Protein AF-A0A915AEI3-F1 (afdb_monomer_lite)

Sequence (214 aa):
MSPSRVSCGSHKSALSDDFSVLTPACDFIVEHLFAQSYAIIFTIYSVSCAEADKRYWDRVVFLNAHTDVKLLTHLEVNRDLWPIDVENADDLDMPMIRATARKKFYKSAIHTLQRLSCEFNPSAKLAILAETFSEISACVTRFAEAGEKHVWTTDDLLPAFMYVTVRAQLQHLGAEIRLIGDFAPQLRGGGQIELMFTTLKASYMQICKEKSLP

Organism: Parascaris univalens (NCBI:txid6257)

Radius of gyration: 23.46 Å; chains: 1; bounding box: 45×93×46 Å

InterPro domains:
  IPR003123 VPS9 domain [PF02204] (106-209)
  IPR003123 VPS9 domain [PS51205] (65-214)
  IPR037191 VPS9 domain superfamily [G3DSA:1.20.1050.80] (69-213)
  IPR037191 VPS9 domain superfamily [SSF109993] (29-209)
  IPR051984 Alsin [PTHR46089] (36-211)

Secondary structure (DSSP, 8-state):
-----------------------TTSHHHHHHHHHHHHHHHHHHHHHHHHHHHHHHHHHHHHHHTS-HHHHHHHTT--GGGS---GGGTT-TTHHHHHHH--S-TTHHHHHHHHGGGG---HHHHHHHHHHHHHHHHHHHHHHSTT-PPP---HHHHHHHHHHHHHHHT-TTHHHHHHHHHHH-GGGGS-SHHHHHHHHHHHHHHHHHHS----

pLDDT: mean 80.33, std 20.87, range [27.75, 98.12]

Foldseek 3Di:
DDDDDDDDDDDDDPDDPPPPPDDPPCPVVLVVCLVVCLVVLLVVLCVVCVVLLVLLLVLLVVLQVAALVRSLVVLVADPLLWLDPPPPPPDPCVVVCNRRHHCPALVVLLVLLLCLVVDRRLQVSLVSLVVSLVSSQVSSLVRRPPSDRDDDDPSNRLSSVLSSVSSSSPSRLSSSLVVSVVHPCVCVPDDDSVVSSVSSVVSSVVSSPDDPPD

Structure (mmCIF, N/CA/C/O backbone):
data_AF-A0A915AEI3-F1
#
_entry.id   AF-A0A915AEI3-F1
#
loop_
_atom_site.group_PDB
_atom_site.id
_atom_site.type_symbol
_atom_site.label_atom_id
_atom_site.label_alt_id
_atom_site.label_comp_id
_atom_site.label_asym_id
_atom_site.label_entity_id
_atom_site.label_seq_id
_atom_site.pdbx_PDB_ins_code
_atom_site.Cartn_x
_atom_site.Cartn_y
_atom_site.Cartn_z
_atom_site.occupancy
_atom_site.B_iso_or_equiv
_atom_site.auth_seq_id
_atom_site.auth_comp_id
_atom_site.auth_asym_id
_atom_site.auth_atom_id
_atom_site.pdbx_PDB_model_num
ATOM 1 N N . MET A 1 1 ? 10.112 74.968 20.755 1.00 40.16 1 MET A N 1
ATOM 2 C CA . MET A 1 1 ? 10.474 73.890 19.808 1.00 40.16 1 MET A CA 1
ATOM 3 C C . MET A 1 1 ? 10.509 72.580 20.575 1.00 40.16 1 MET A C 1
ATOM 5 O O . MET A 1 1 ? 11.302 72.458 21.498 1.00 40.16 1 MET A O 1
ATOM 9 N N . SER A 1 2 ? 9.555 71.710 20.224 1.00 37.16 2 SER A N 1
ATOM 10 C CA . SER A 1 2 ? 9.128 70.386 20.745 1.00 37.16 2 SER A CA 1
ATOM 11 C C . SER A 1 2 ? 7.599 70.445 20.924 1.00 37.16 2 SER A C 1
ATOM 13 O O . SER A 1 2 ? 7.132 71.509 21.336 1.00 37.16 2 SER A O 1
ATOM 15 N N . PRO A 1 3 ? 6.806 69.368 20.753 1.00 41.78 3 PRO A N 1
ATOM 16 C CA . PRO A 1 3 ? 6.938 68.162 19.923 1.00 41.78 3 PRO A CA 1
ATOM 17 C C . PRO A 1 3 ? 5.672 67.930 19.037 1.00 41.78 3 PRO A C 1
ATOM 19 O O . PRO A 1 3 ? 4.744 68.734 19.037 1.00 41.78 3 PRO A O 1
ATOM 22 N N . SER A 1 4 ? 5.599 66.768 18.371 1.00 30.55 4 SER A N 1
ATOM 23 C CA . SER A 1 4 ? 4.378 66.095 17.857 1.00 30.55 4 SER A CA 1
ATOM 24 C C . SER A 1 4 ? 3.852 66.470 16.457 1.00 30.55 4 SER A C 1
ATOM 26 O O . SER A 1 4 ? 3.223 67.507 16.260 1.00 30.55 4 SER A O 1
ATOM 28 N N . ARG A 1 5 ? 3.941 65.518 15.514 1.00 35.59 5 ARG A N 1
ATOM 29 C CA . ARG A 1 5 ? 2.863 65.267 14.543 1.00 35.59 5 ARG A CA 1
ATOM 30 C C . ARG A 1 5 ? 2.568 63.776 14.430 1.00 35.59 5 ARG A C 1
ATOM 32 O O . ARG A 1 5 ? 3.456 62.950 14.264 1.00 35.59 5 ARG A O 1
ATOM 39 N N . VAL A 1 6 ? 1.277 63.520 14.565 1.00 36.28 6 VAL A N 1
ATOM 40 C CA . VAL A 1 6 ? 0.524 62.275 14.450 1.00 36.28 6 VAL A CA 1
ATOM 41 C C . VAL A 1 6 ? 0.134 62.042 12.983 1.00 36.28 6 VAL A C 1
ATOM 43 O O . VAL A 1 6 ? 0.071 62.999 12.208 1.00 36.28 6 VAL A O 1
ATOM 46 N N . SER A 1 7 ? -0.270 60.797 12.698 1.00 33.62 7 SER A N 1
ATOM 47 C CA . SER A 1 7 ? -1.214 60.345 11.653 1.00 33.62 7 SER A CA 1
ATOM 48 C C . SER A 1 7 ? -0.542 59.650 10.461 1.00 33.62 7 SER A C 1
ATOM 50 O O . SER A 1 7 ? 0.485 60.108 9.987 1.00 33.62 7 SER A O 1
ATOM 52 N N . CYS A 1 8 ? -1.038 58.545 9.905 1.00 28.02 8 CYS A N 1
ATOM 53 C CA . CYS A 1 8 ? -2.305 57.831 10.062 1.00 28.02 8 CYS A CA 1
ATOM 54 C C . CYS A 1 8 ? -2.078 56.369 9.648 1.00 28.02 8 CYS A C 1
ATOM 56 O O . CYS A 1 8 ? -1.195 56.087 8.837 1.00 28.02 8 CYS A O 1
ATOM 58 N N . GLY A 1 9 ? -2.876 55.452 10.188 1.00 27.75 9 GLY A N 1
ATOM 59 C CA . GLY A 1 9 ? -2.793 54.033 9.875 1.00 27.75 9 GLY A CA 1
ATOM 60 C C . GLY A 1 9 ? -3.270 53.674 8.468 1.00 27.75 9 GLY A C 1
ATOM 61 O O . GLY A 1 9 ? -4.013 54.400 7.810 1.00 27.75 9 GLY A O 1
ATOM 62 N N . SER A 1 10 ? -2.898 52.473 8.044 1.00 32.12 10 SER A N 1
ATOM 63 C CA . SER A 1 10 ? -3.755 51.640 7.210 1.00 32.12 10 SER A CA 1
ATOM 64 C C . SER A 1 10 ? -3.516 50.184 7.573 1.00 32.12 10 SER A C 1
ATOM 66 O O . SER A 1 10 ? -2.397 49.677 7.554 1.00 32.12 10 SER A O 1
ATOM 68 N N . HIS A 1 11 ? -4.615 49.564 7.977 1.00 34.47 11 HIS A N 1
ATOM 69 C CA . HIS A 1 11 ? -4.763 48.179 8.366 1.00 34.47 11 HIS A CA 1
ATOM 70 C C . HIS A 1 11 ? -4.221 47.231 7.294 1.00 34.47 11 HIS A C 1
ATOM 72 O O . HIS A 1 11 ? -4.683 47.256 6.156 1.00 34.47 11 HIS A O 1
ATOM 78 N N . LYS A 1 12 ? -3.342 46.311 7.692 1.00 32.88 12 LYS A N 1
ATOM 79 C CA . LYS A 1 12 ? -3.362 44.949 7.160 1.00 32.88 12 LYS A CA 1
ATOM 80 C C . LYS A 1 12 ? -3.279 43.992 8.338 1.00 32.88 12 LYS A C 1
ATOM 82 O O . LYS A 1 12 ? -2.262 43.896 9.012 1.00 32.88 12 LYS A O 1
ATOM 87 N N . SER A 1 13 ? -4.417 43.367 8.610 1.00 31.41 13 SER A N 1
ATOM 88 C CA . SER A 1 13 ? -4.589 42.253 9.528 1.00 31.41 13 SER A CA 1
ATOM 89 C C . SER A 1 13 ? -3.659 41.112 9.120 1.00 31.41 13 SER A C 1
ATOM 91 O O . SER A 1 13 ? -3.955 40.373 8.185 1.00 31.41 13 SER A O 1
ATOM 93 N N . ALA A 1 14 ? -2.535 40.982 9.816 1.00 33.03 14 ALA A N 1
ATOM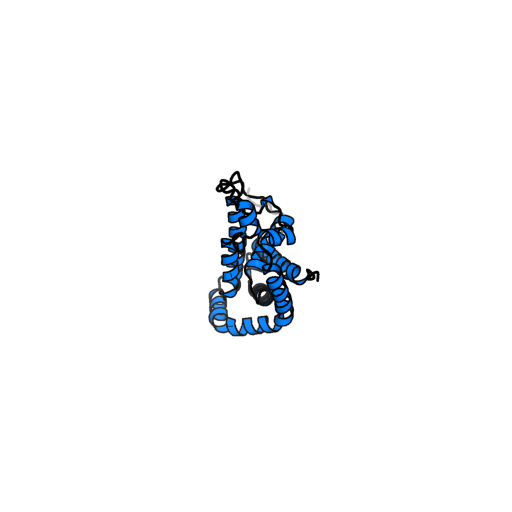 94 C CA . ALA A 1 14 ? -1.786 39.738 9.862 1.00 33.03 14 ALA A CA 1
ATOM 95 C C . ALA A 1 14 ? -2.472 38.852 10.907 1.00 33.03 14 ALA A C 1
ATOM 97 O O . ALA A 1 14 ? -2.176 38.920 12.096 1.00 33.03 14 ALA A O 1
ATOM 98 N N . LEU A 1 15 ? -3.477 38.107 10.461 1.00 36.72 15 LEU A N 1
ATOM 99 C CA . LEU A 1 15 ? -4.081 37.028 11.224 1.00 36.72 15 LEU A CA 1
ATOM 100 C C . LEU A 1 15 ? -4.101 35.795 10.330 1.00 36.72 15 LEU A C 1
ATOM 102 O O . LEU A 1 15 ? -4.457 35.890 9.159 1.00 36.72 15 LEU A O 1
ATOM 106 N N . SER A 1 16 ? -3.716 34.693 10.969 1.00 39.84 16 SER A N 1
ATOM 107 C CA . SER A 1 16 ? -3.713 33.296 10.538 1.00 39.84 16 SER A CA 1
ATOM 108 C C . SER A 1 16 ? -2.712 32.901 9.454 1.00 39.84 16 SER A C 1
ATOM 110 O O . SER A 1 16 ? -3.071 32.806 8.288 1.00 39.84 16 SER A O 1
ATOM 112 N N . ASP A 1 17 ? -1.501 32.561 9.897 1.00 36.09 17 ASP A N 1
ATOM 113 C CA . ASP A 1 17 ? -0.721 31.464 9.302 1.00 36.09 17 ASP A CA 1
ATOM 114 C C . ASP A 1 17 ? -0.005 30.631 10.389 1.00 36.09 17 ASP A C 1
ATOM 116 O O . ASP A 1 17 ? 1.102 30.137 10.220 1.00 36.09 17 ASP A O 1
ATOM 120 N N . ASP A 1 18 ? -0.676 30.462 11.534 1.00 38.38 18 ASP A N 1
ATOM 121 C CA . ASP A 1 18 ? -0.301 29.511 12.585 1.00 38.38 18 ASP A CA 1
ATOM 122 C C . ASP A 1 18 ? -1.406 28.458 12.700 1.00 38.38 18 ASP A C 1
ATOM 124 O O . ASP A 1 18 ? -2.276 28.505 13.568 1.00 38.38 18 ASP A O 1
ATOM 128 N N . PHE A 1 19 ? -1.396 27.501 11.777 1.00 42.25 19 PHE A N 1
ATOM 129 C CA . PHE A 1 19 ? -2.034 26.204 12.001 1.00 42.25 19 PHE A CA 1
ATOM 130 C C . PHE A 1 19 ? -1.052 25.084 11.660 1.00 42.25 19 PHE A C 1
ATOM 132 O O . PHE A 1 19 ? -1.365 24.117 10.970 1.00 42.25 19 PHE A O 1
ATOM 139 N N . SER A 1 20 ? 0.171 25.205 12.184 1.00 41.59 20 SER A N 1
ATOM 140 C CA . SER A 1 20 ? 0.920 24.004 12.529 1.00 41.59 20 SER A CA 1
ATOM 141 C C . SER A 1 20 ? 0.074 23.285 13.579 1.00 41.59 20 SER A C 1
ATOM 143 O O . SER A 1 20 ? -0.177 23.818 14.659 1.00 41.59 20 SER A O 1
ATOM 145 N N . VAL A 1 21 ? -0.479 22.123 13.229 1.00 49.69 21 VAL A N 1
ATOM 146 C CA . VAL A 1 21 ? -1.268 21.299 14.152 1.00 49.69 21 VAL A CA 1
ATOM 147 C C . VAL A 1 21 ? -0.320 20.784 15.236 1.00 49.69 21 VAL A C 1
ATOM 149 O O . VAL A 1 21 ? 0.162 19.657 15.202 1.00 49.69 21 VAL A O 1
ATOM 152 N N . LEU A 1 22 ? -0.024 21.640 16.212 1.00 47.22 22 LEU A N 1
ATOM 153 C CA . LEU A 1 22 ? 0.433 21.237 17.521 1.00 47.22 22 LEU A CA 1
ATOM 154 C C . LEU A 1 22 ? -0.753 20.549 18.192 1.00 47.22 22 LEU A C 1
ATOM 156 O O . LEU A 1 22 ? -1.654 21.205 18.704 1.00 47.22 22 LEU A O 1
ATOM 160 N N . THR A 1 23 ? -0.722 19.223 18.263 1.00 50.16 23 THR A N 1
ATOM 161 C CA . THR A 1 23 ? -1.217 18.555 19.474 1.00 50.16 23 THR A CA 1
ATOM 162 C C . THR A 1 23 ? -0.222 17.500 19.965 1.00 50.16 23 THR A C 1
ATOM 164 O O . THR A 1 23 ? -0.565 16.329 20.045 1.00 50.16 23 THR A O 1
ATOM 167 N N . PRO A 1 24 ? 0.992 17.896 20.405 1.00 56.28 24 PRO A N 1
ATOM 168 C CA . PRO A 1 24 ? 1.876 16.991 21.147 1.00 56.28 24 PRO A CA 1
ATOM 169 C C . PRO A 1 24 ? 1.335 16.649 22.551 1.00 56.28 24 PRO A C 1
ATOM 171 O O . PRO A 1 24 ? 1.951 15.890 23.289 1.00 56.28 24 PRO A O 1
ATOM 174 N N . ALA A 1 25 ? 0.189 17.205 22.960 1.00 53.81 25 ALA A N 1
ATOM 175 C CA . ALA A 1 25 ? -0.336 17.045 24.313 1.00 53.81 25 ALA A CA 1
ATOM 176 C C . ALA A 1 25 ? -0.964 15.664 24.590 1.00 53.81 25 ALA A C 1
ATOM 178 O O . ALA A 1 25 ? -1.142 15.321 25.757 1.00 53.81 25 ALA A O 1
ATOM 179 N N . CYS A 1 26 ? -1.291 14.871 23.559 1.00 63.31 26 CYS A N 1
ATOM 180 C CA . CYS A 1 26 ? -2.077 13.642 23.732 1.00 63.31 26 CYS A CA 1
ATOM 181 C C . CYS A 1 26 ? -1.582 12.426 22.929 1.00 63.31 26 CYS A C 1
ATOM 183 O O . CYS A 1 26 ? -2.288 11.418 22.916 1.00 63.31 26 CYS A O 1
ATOM 185 N N . ASP A 1 27 ? -0.403 12.463 22.297 1.00 71.31 27 ASP A N 1
ATOM 186 C CA . ASP A 1 27 ? 0.100 11.309 21.523 1.00 71.31 27 ASP A CA 1
ATOM 187 C C . ASP A 1 27 ? 0.192 10.045 22.388 1.00 71.31 27 ASP A C 1
ATOM 189 O O . ASP A 1 27 ? -0.250 8.976 21.972 1.00 71.31 27 ASP A O 1
ATOM 193 N N . PHE A 1 28 ? 0.611 10.187 23.651 1.00 79.44 28 PHE A N 1
ATOM 194 C CA . PHE A 1 28 ? 0.636 9.079 24.610 1.00 79.44 28 PHE A CA 1
ATOM 195 C C . PHE A 1 28 ? -0.762 8.494 24.894 1.00 79.44 28 PHE A C 1
ATOM 197 O O . PHE A 1 28 ? -0.888 7.300 25.161 1.00 79.44 28 PHE A O 1
ATOM 204 N N . ILE A 1 29 ? -1.824 9.313 24.852 1.00 82.88 29 ILE A N 1
ATOM 205 C CA . ILE A 1 29 ? -3.208 8.855 25.063 1.00 82.88 29 ILE A CA 1
ATOM 206 C C . ILE A 1 29 ? -3.644 8.024 23.866 1.00 82.88 29 ILE A C 1
ATOM 208 O O . ILE A 1 29 ? -4.253 6.973 24.043 1.00 82.88 29 ILE A O 1
ATOM 212 N N . VAL A 1 30 ? -3.324 8.481 22.655 1.00 82.62 30 VAL A N 1
ATOM 213 C CA . VAL A 1 30 ? -3.637 7.762 21.417 1.00 82.62 30 VAL A CA 1
ATOM 214 C C . VAL A 1 30 ? -2.865 6.444 21.364 1.00 82.62 30 VAL A C 1
ATOM 216 O O . VAL A 1 30 ? -3.463 5.400 21.113 1.00 82.62 30 VAL A O 1
ATOM 219 N N . GLU A 1 31 ? -1.572 6.464 21.686 1.00 85.94 31 GLU A N 1
ATOM 220 C CA . GLU A 1 31 ? -0.744 5.262 21.812 1.00 85.94 31 GLU A CA 1
ATOM 221 C C . GLU A 1 31 ? -1.328 4.274 22.820 1.00 85.94 31 GLU A C 1
ATOM 223 O O . GLU A 1 31 ? -1.505 3.099 22.500 1.00 85.94 31 GLU A O 1
ATOM 228 N N . HIS A 1 32 ? -1.687 4.746 24.017 1.00 88.88 32 HIS A N 1
ATOM 229 C CA . HIS A 1 32 ? -2.261 3.895 25.052 1.00 88.88 32 HIS A CA 1
ATOM 230 C C . HIS A 1 32 ? -3.642 3.350 24.659 1.00 88.88 32 HIS A C 1
ATOM 232 O O . HIS A 1 32 ? -3.920 2.167 24.860 1.00 88.88 32 HIS A O 1
ATOM 238 N N . LEU A 1 33 ? -4.501 4.179 24.057 1.00 89.88 33 LEU A N 1
ATOM 239 C CA . LEU A 1 33 ? -5.820 3.778 23.569 1.00 89.88 33 LEU A CA 1
ATOM 240 C C . LEU A 1 33 ? -5.701 2.652 22.542 1.00 89.88 33 LEU A C 1
ATOM 242 O O . LEU A 1 33 ? -6.384 1.636 22.677 1.00 89.88 33 LEU A O 1
ATOM 246 N N . PHE A 1 34 ? -4.834 2.811 21.539 1.00 91.94 34 PHE A N 1
ATOM 247 C CA . PHE A 1 34 ? -4.635 1.783 20.523 1.00 91.94 34 PHE A CA 1
ATOM 248 C C . PHE A 1 34 ? -3.950 0.542 21.094 1.00 91.94 34 PHE A C 1
ATOM 250 O O . PHE A 1 34 ? -4.393 -0.562 20.795 1.00 91.94 34 PHE A O 1
ATOM 257 N N . ALA A 1 35 ? -2.979 0.682 21.996 1.00 91.31 35 ALA A N 1
ATOM 258 C CA . ALA A 1 35 ? -2.366 -0.470 22.653 1.00 91.31 35 ALA A CA 1
ATOM 259 C C . ALA A 1 35 ? -3.395 -1.353 23.392 1.00 91.31 35 ALA A C 1
ATOM 261 O O . ALA A 1 35 ? -3.267 -2.575 23.388 1.00 91.31 35 ALA A O 1
ATOM 262 N N . GLN A 1 36 ? -4.430 -0.756 23.996 1.00 94.12 36 GLN A N 1
ATOM 263 C CA . GLN A 1 36 ? -5.457 -1.492 24.749 1.00 94.12 36 GLN A CA 1
ATOM 264 C C . GLN A 1 36 ? -6.675 -1.902 23.907 1.00 94.12 36 GLN A C 1
ATOM 266 O O . GLN A 1 36 ? -7.291 -2.934 24.165 1.00 94.12 36 GLN A O 1
ATOM 271 N N . SER A 1 37 ? -7.050 -1.096 22.911 1.00 93.81 37 SER A N 1
ATOM 272 C CA . SER A 1 37 ? -8.352 -1.206 22.233 1.00 93.81 37 SER A CA 1
ATOM 273 C C . SER A 1 37 ? -8.256 -1.567 20.751 1.00 93.81 37 SER A C 1
ATOM 275 O O . SER A 1 37 ? -9.296 -1.788 20.125 1.00 93.81 37 SER A O 1
ATOM 277 N N . TYR A 1 38 ? -7.047 -1.655 20.176 1.00 94.94 38 TYR A N 1
ATOM 278 C CA . TYR A 1 38 ? -6.853 -1.895 18.741 1.00 94.94 38 TYR A CA 1
ATOM 279 C C . TYR A 1 38 ? -7.608 -3.123 18.245 1.00 94.94 38 TYR A C 1
ATOM 281 O O . TYR A 1 38 ? -8.302 -3.025 17.243 1.00 94.94 38 TYR A O 1
ATOM 289 N N . ALA A 1 39 ? -7.559 -4.248 18.964 1.00 94.75 39 ALA A N 1
ATOM 290 C CA . ALA A 1 39 ? -8.242 -5.470 18.538 1.00 94.75 39 ALA A CA 1
ATOM 291 C C . ALA A 1 39 ? -9.756 -5.261 18.336 1.00 94.75 39 ALA A C 1
ATOM 293 O O . ALA A 1 39 ? -10.321 -5.713 17.340 1.00 94.75 39 ALA A O 1
ATOM 294 N N . ILE A 1 40 ? -10.410 -4.532 19.245 1.00 96.25 40 ILE A N 1
ATOM 295 C CA . ILE A 1 40 ? -11.853 -4.261 19.181 1.00 96.25 40 ILE A CA 1
ATOM 296 C C . ILE A 1 40 ? -12.151 -3.282 18.045 1.00 96.25 40 ILE A C 1
ATOM 298 O O . ILE A 1 40 ? -13.015 -3.546 17.209 1.00 96.25 40 ILE A O 1
ATOM 302 N N . ILE A 1 41 ? -11.407 -2.175 17.983 1.00 95.62 41 ILE A N 1
ATOM 303 C CA . ILE A 1 41 ? -11.579 -1.146 16.951 1.00 95.62 41 ILE A CA 1
ATOM 304 C C . ILE A 1 41 ? -11.356 -1.760 15.563 1.00 95.62 41 ILE A C 1
ATOM 306 O O . ILE A 1 41 ? -12.205 -1.638 14.682 1.00 95.62 41 ILE A O 1
ATOM 310 N N . PHE A 1 42 ? -10.258 -2.489 15.379 1.00 96.94 42 PHE A N 1
ATOM 311 C CA . PHE A 1 42 ? -9.913 -3.129 14.116 1.00 96.94 42 PHE A CA 1
ATOM 312 C C . PHE A 1 42 ? -10.923 -4.205 13.711 1.00 96.94 42 PHE A C 1
ATOM 314 O O . PHE A 1 42 ? -11.217 -4.341 12.525 1.00 96.94 42 PHE A O 1
ATOM 321 N N . THR A 1 43 ? -11.529 -4.917 14.669 1.00 97.56 43 THR A N 1
ATOM 322 C CA . THR A 1 43 ? -12.631 -5.851 14.381 1.00 97.56 43 THR A CA 1
ATOM 323 C C . THR A 1 43 ? -13.828 -5.122 13.770 1.00 97.56 43 THR A C 1
ATOM 325 O O . THR A 1 43 ? -14.382 -5.592 12.777 1.00 97.56 43 THR A O 1
ATOM 328 N N . ILE A 1 44 ? -14.201 -3.950 14.297 1.00 97.44 44 ILE A N 1
ATOM 329 C CA . ILE A 1 44 ? -15.295 -3.137 13.740 1.00 97.44 44 ILE A CA 1
ATOM 330 C C . ILE A 1 44 ? -14.977 -2.736 12.294 1.00 97.44 44 ILE A C 1
ATOM 332 O O . ILE A 1 44 ? -15.817 -2.912 11.407 1.00 97.44 44 ILE A O 1
ATOM 336 N N . TYR A 1 45 ? -13.753 -2.267 12.026 1.00 97.62 45 TYR A N 1
ATOM 337 C CA . TYR A 1 45 ? -13.328 -1.934 10.663 1.00 97.62 45 TYR A CA 1
ATOM 338 C C . TYR A 1 45 ? -13.332 -3.156 9.744 1.00 97.62 45 TYR A C 1
ATOM 340 O O . TYR A 1 45 ? -13.899 -3.074 8.654 1.00 97.62 45 TYR A O 1
ATOM 348 N N . SER A 1 46 ? -12.787 -4.285 10.198 1.00 96.94 46 SER A N 1
ATOM 349 C CA . SER A 1 46 ? -12.722 -5.543 9.444 1.00 96.94 46 SER A CA 1
ATOM 350 C C . SER A 1 46 ? -14.112 -6.036 9.047 1.00 96.94 46 SER A C 1
ATOM 352 O O . SER A 1 46 ? -14.343 -6.358 7.885 1.00 96.94 46 SER A O 1
ATOM 354 N N . VAL A 1 47 ? -15.073 -6.017 9.977 1.00 97.62 47 VAL A N 1
ATOM 355 C CA . VAL A 1 47 ? -16.470 -6.379 9.691 1.00 97.62 47 VAL A CA 1
ATOM 356 C C . VAL A 1 47 ? -17.098 -5.387 8.712 1.00 97.62 47 VAL A C 1
ATOM 358 O O . VAL A 1 47 ? -17.737 -5.797 7.747 1.00 97.62 47 VAL A O 1
ATOM 361 N N . SER A 1 48 ? -16.879 -4.083 8.906 1.00 97.19 48 SER A N 1
ATOM 362 C CA . SER A 1 48 ? -17.436 -3.051 8.019 1.00 97.19 48 SER A CA 1
ATOM 363 C C . SER A 1 48 ? -16.874 -3.091 6.591 1.00 97.19 48 SER A C 1
ATOM 365 O O . SER A 1 48 ? -17.527 -2.609 5.665 1.00 97.19 48 SER A O 1
ATOM 367 N N . CYS A 1 49 ? -15.669 -3.643 6.407 1.00 96.50 49 CYS A N 1
ATOM 368 C CA . CYS A 1 49 ? -14.978 -3.731 5.120 1.00 96.50 49 CYS A CA 1
ATOM 369 C C . CYS A 1 49 ? -15.032 -5.122 4.494 1.00 96.50 49 CYS A C 1
ATOM 371 O O . CYS A 1 49 ? -14.546 -5.273 3.377 1.00 96.50 49 CYS A O 1
ATOM 373 N N . ALA A 1 50 ? -15.633 -6.113 5.159 1.00 96.25 50 ALA A N 1
ATOM 374 C CA . ALA A 1 50 ? -15.507 -7.527 4.811 1.00 96.25 50 ALA A CA 1
ATOM 375 C C . ALA A 1 50 ? -15.774 -7.828 3.326 1.00 96.25 50 ALA A C 1
ATOM 377 O O . ALA A 1 50 ? -14.977 -8.503 2.682 1.00 96.25 50 ALA A O 1
ATOM 378 N N . GLU A 1 51 ? -16.844 -7.276 2.749 1.00 95.12 51 GLU A N 1
ATOM 379 C CA . GLU A 1 51 ? -17.185 -7.491 1.335 1.00 95.12 51 GLU A CA 1
ATOM 380 C C . GLU A 1 51 ? -16.180 -6.845 0.367 1.00 95.12 51 GLU A C 1
ATOM 382 O O . GLU A 1 51 ? -15.867 -7.402 -0.688 1.00 95.12 51 GLU A O 1
ATOM 387 N N . ALA A 1 52 ? -15.670 -5.660 0.707 1.00 94.06 52 ALA A N 1
ATOM 388 C CA . ALA A 1 52 ? -14.695 -4.957 -0.118 1.00 94.06 52 ALA A CA 1
ATOM 389 C C . ALA A 1 52 ? -13.311 -5.622 -0.023 1.00 94.06 52 ALA A C 1
ATOM 391 O O . ALA A 1 52 ? -12.702 -5.891 -1.058 1.00 94.06 52 ALA A O 1
ATOM 392 N N . ASP A 1 53 ? -12.881 -5.976 1.192 1.00 96.56 53 ASP A N 1
ATOM 393 C CA . ASP A 1 53 ? -11.626 -6.685 1.453 1.00 96.56 53 ASP A CA 1
ATOM 394 C C . ASP A 1 53 ? -11.633 -8.095 0.864 1.00 96.56 53 ASP A C 1
ATOM 396 O O . ASP A 1 53 ? -10.615 -8.549 0.350 1.00 96.56 53 ASP A O 1
ATOM 400 N N . LYS A 1 54 ? -12.786 -8.773 0.838 1.00 96.06 54 LYS A N 1
ATOM 401 C CA . LYS A 1 54 ? -12.934 -10.052 0.136 1.00 96.06 54 LYS A CA 1
ATOM 402 C C . LYS A 1 54 ? -12.676 -9.903 -1.364 1.00 96.06 54 LYS A C 1
ATOM 404 O O . LYS A 1 54 ? -11.866 -10.643 -1.913 1.00 96.06 54 LYS A O 1
ATOM 409 N N . ARG A 1 55 ? -13.302 -8.917 -2.020 1.00 95.25 55 ARG A N 1
ATOM 410 C CA . ARG A 1 55 ? -13.076 -8.640 -3.452 1.00 95.25 55 ARG A CA 1
ATOM 411 C C . ARG A 1 55 ? -11.614 -8.301 -3.734 1.00 95.25 55 ARG A C 1
ATOM 413 O O . ARG A 1 55 ? -11.039 -8.800 -4.700 1.00 95.25 55 ARG A O 1
ATOM 420 N N . TYR A 1 56 ? -11.028 -7.451 -2.896 1.00 97.12 56 TYR A N 1
ATOM 421 C CA . TYR A 1 56 ? -9.612 -7.120 -2.959 1.00 97.12 56 TYR A CA 1
ATOM 422 C C . TYR A 1 56 ? -8.744 -8.381 -2.839 1.00 97.12 56 TYR A C 1
ATOM 424 O O . TYR A 1 56 ? -7.867 -8.606 -3.672 1.00 97.12 56 TYR A O 1
ATOM 432 N N . TRP A 1 57 ? -9.015 -9.233 -1.848 1.00 97.19 57 TRP A N 1
ATOM 433 C CA . TRP A 1 57 ? -8.231 -10.432 -1.576 1.00 97.19 57 TRP A CA 1
ATOM 434 C C . TRP A 1 57 ? -8.298 -11.451 -2.713 1.00 97.19 57 TRP A C 1
ATOM 436 O O . TRP A 1 57 ? -7.256 -11.940 -3.149 1.00 97.19 57 TRP A O 1
ATOM 446 N N . ASP A 1 58 ? -9.489 -11.708 -3.256 1.00 95.50 58 ASP A N 1
ATOM 447 C CA . ASP A 1 58 ? -9.670 -12.596 -4.410 1.00 95.50 58 ASP A CA 1
ATOM 448 C C . ASP A 1 58 ? -8.813 -12.126 -5.599 1.00 95.50 58 ASP A C 1
ATOM 450 O O . ASP A 1 58 ? -8.130 -12.923 -6.256 1.00 95.50 58 ASP A O 1
ATOM 454 N N . ARG A 1 59 ? -8.762 -10.807 -5.836 1.00 94.50 59 ARG A N 1
ATOM 455 C CA . ARG A 1 59 ? -7.909 -10.224 -6.876 1.00 94.50 59 ARG A CA 1
ATOM 456 C C . ARG A 1 59 ? -6.425 -10.351 -6.546 1.00 94.50 59 ARG A C 1
ATOM 458 O O . ARG A 1 59 ? -5.643 -10.700 -7.428 1.00 94.50 59 ARG A O 1
ATOM 465 N N . VAL A 1 60 ? -6.019 -10.096 -5.305 1.00 95.62 60 VAL A N 1
ATOM 466 C CA . VAL A 1 60 ? -4.625 -10.260 -4.866 1.00 95.62 60 VAL A CA 1
ATOM 467 C C . VAL A 1 60 ? -4.157 -11.697 -5.079 1.00 95.62 60 VAL A C 1
ATOM 469 O O . VAL A 1 60 ? -3.058 -11.898 -5.597 1.00 95.62 60 VAL A O 1
ATOM 472 N N . VAL A 1 61 ? -4.974 -12.697 -4.744 1.00 94.25 61 VAL A N 1
ATOM 473 C CA . VAL A 1 61 ? -4.660 -14.115 -4.980 1.00 94.25 61 VAL A CA 1
ATOM 474 C C . VAL A 1 61 ? -4.482 -14.388 -6.476 1.00 94.25 61 VAL A C 1
ATOM 476 O O . VAL A 1 61 ? -3.468 -14.968 -6.873 1.00 94.25 61 VAL A O 1
ATOM 479 N N . PHE A 1 62 ? -5.401 -13.904 -7.319 1.00 93.62 62 PHE A N 1
ATOM 480 C CA . PHE A 1 62 ? -5.299 -14.026 -8.777 1.00 93.62 62 PHE A CA 1
ATOM 481 C C . PHE A 1 62 ? -4.020 -13.376 -9.337 1.00 93.62 62 PHE A C 1
ATOM 483 O O . PHE A 1 62 ? -3.265 -13.996 -10.090 1.00 93.62 62 PHE A O 1
ATOM 490 N N . LEU A 1 63 ? -3.721 -12.137 -8.944 1.00 93.00 63 LEU A N 1
ATOM 491 C CA . LEU A 1 63 ? -2.537 -11.411 -9.409 1.00 93.00 63 LEU A CA 1
ATOM 492 C C . LEU A 1 63 ? -1.236 -12.061 -8.910 1.00 93.00 63 LEU A C 1
ATOM 494 O O . LEU A 1 63 ? -0.238 -12.083 -9.630 1.00 93.00 63 LEU A O 1
ATOM 498 N N . ASN A 1 64 ? -1.241 -12.676 -7.726 1.00 92.44 64 ASN A N 1
ATOM 499 C CA . ASN A 1 64 ? -0.089 -13.414 -7.205 1.00 92.44 64 ASN A CA 1
ATOM 500 C C . ASN A 1 64 ? 0.170 -14.768 -7.882 1.00 92.44 64 ASN A C 1
ATOM 502 O O . ASN A 1 64 ? 1.263 -15.312 -7.712 1.00 92.44 64 ASN A O 1
ATOM 506 N N . ALA A 1 65 ? -0.755 -15.292 -8.695 1.00 90.81 65 ALA A N 1
ATOM 507 C CA . ALA A 1 65 ? -0.467 -16.448 -9.548 1.00 90.81 65 ALA A CA 1
ATOM 508 C C . ALA A 1 65 ? 0.601 -16.127 -10.618 1.00 90.81 65 ALA A C 1
ATOM 510 O O . ALA A 1 65 ? 1.364 -17.009 -11.038 1.00 90.81 65 ALA A O 1
ATOM 511 N N . HIS A 1 66 ? 0.688 -14.855 -11.025 1.00 89.00 66 HIS A N 1
ATOM 512 C CA . HIS A 1 66 ? 1.633 -14.363 -12.024 1.00 89.00 66 HIS A CA 1
ATOM 513 C C . HIS A 1 66 ? 3.062 -14.283 -11.467 1.00 89.00 66 HIS A C 1
ATOM 515 O O . HIS A 1 66 ? 3.285 -13.907 -10.313 1.00 89.00 66 HIS A O 1
ATOM 521 N N . THR A 1 67 ? 4.052 -14.592 -12.312 1.00 89.06 67 THR A N 1
ATOM 522 C CA . THR A 1 67 ? 5.472 -14.315 -12.024 1.00 89.06 67 THR A CA 1
ATOM 523 C C . THR A 1 67 ? 5.707 -12.811 -11.924 1.00 89.06 67 THR A C 1
ATOM 525 O O . THR A 1 67 ? 4.862 -12.025 -12.351 1.00 89.06 67 THR A O 1
ATOM 528 N N . ASP A 1 68 ? 6.829 -12.389 -11.343 1.00 88.06 68 ASP A N 1
ATOM 529 C CA . ASP A 1 68 ? 7.095 -10.963 -11.115 1.00 88.06 68 ASP A CA 1
ATOM 530 C C . ASP A 1 68 ? 7.095 -10.173 -12.426 1.00 88.06 68 ASP A C 1
ATOM 532 O O . ASP A 1 68 ? 6.407 -9.163 -12.528 1.00 88.06 68 ASP A O 1
ATOM 536 N N . VAL A 1 69 ? 7.745 -10.699 -13.467 1.00 86.88 69 VAL A N 1
ATOM 537 C CA . VAL A 1 69 ? 7.762 -10.091 -14.808 1.00 86.88 69 VAL A CA 1
ATOM 538 C C . VAL A 1 69 ? 6.358 -9.990 -15.413 1.00 86.88 69 VAL A C 1
ATOM 540 O O . VAL A 1 69 ? 5.989 -8.947 -15.956 1.00 86.88 69 VAL A O 1
ATOM 543 N N . LYS A 1 70 ? 5.545 -11.051 -15.305 1.00 89.38 70 LYS A N 1
ATOM 544 C CA . LYS A 1 70 ? 4.166 -11.032 -15.817 1.00 89.38 70 LYS A CA 1
ATOM 545 C C . LYS A 1 70 ? 3.302 -10.024 -15.068 1.00 89.38 70 LYS A C 1
ATOM 547 O O . LYS A 1 70 ? 2.512 -9.338 -15.704 1.00 89.38 70 LYS A O 1
ATOM 552 N N . LEU A 1 71 ? 3.457 -9.925 -13.747 1.00 91.50 71 LEU A N 1
ATOM 553 C CA . LEU A 1 71 ? 2.696 -8.969 -12.950 1.00 91.50 71 LEU A CA 1
ATOM 554 C C . LEU A 1 71 ? 3.115 -7.525 -13.251 1.00 91.50 71 LEU A C 1
ATOM 556 O O . LEU A 1 71 ? 2.242 -6.695 -13.461 1.00 91.50 71 LEU A O 1
ATOM 560 N N . LEU A 1 72 ? 4.418 -7.232 -13.319 1.00 90.94 72 LEU A N 1
ATOM 561 C CA . LEU A 1 72 ? 4.913 -5.899 -13.684 1.00 90.94 72 LEU A CA 1
ATOM 562 C C . LEU A 1 72 ? 4.399 -5.461 -15.059 1.00 90.94 72 LEU A C 1
ATOM 564 O O . LEU A 1 72 ? 3.977 -4.322 -15.220 1.00 90.94 72 LEU A O 1
ATOM 568 N N . THR A 1 73 ? 4.377 -6.384 -16.026 1.00 90.56 73 THR A N 1
ATOM 569 C CA . THR A 1 73 ? 3.810 -6.120 -17.357 1.00 90.56 73 THR A CA 1
ATOM 570 C C . THR A 1 73 ? 2.300 -5.891 -17.291 1.00 90.56 73 THR A C 1
ATOM 572 O O . THR A 1 73 ? 1.799 -4.975 -17.929 1.00 90.56 73 THR A O 1
ATOM 575 N N . HIS A 1 74 ? 1.569 -6.712 -16.526 1.00 91.06 74 HIS A N 1
ATOM 576 C CA . HIS A 1 74 ? 0.114 -6.597 -16.383 1.00 91.06 74 HIS A CA 1
ATOM 577 C C . HIS A 1 74 ? -0.315 -5.274 -15.743 1.00 91.06 74 HIS A C 1
ATOM 579 O O . HIS A 1 74 ? -1.344 -4.732 -16.118 1.00 91.06 74 HIS A O 1
ATOM 585 N N . LEU A 1 75 ? 0.474 -4.776 -14.790 1.00 92.00 75 LEU A N 1
ATOM 586 C CA . LEU A 1 75 ? 0.245 -3.502 -14.113 1.00 92.00 75 LEU A CA 1
ATOM 587 C C . LEU A 1 75 ? 0.797 -2.301 -14.891 1.00 92.00 75 LEU A C 1
ATOM 589 O O . LEU A 1 75 ? 0.714 -1.190 -14.388 1.00 92.00 75 LEU A O 1
ATOM 593 N N . GLU A 1 76 ? 1.374 -2.518 -16.078 1.00 91.06 76 GLU A N 1
ATOM 594 C CA . GLU A 1 76 ? 1.940 -1.463 -16.929 1.00 91.06 76 GLU A CA 1
ATOM 595 C C . GLU A 1 76 ? 3.064 -0.659 -16.243 1.00 91.06 76 GLU A C 1
ATOM 597 O O . GLU A 1 76 ? 3.258 0.525 -16.504 1.00 91.06 76 GLU A O 1
ATOM 602 N N . VAL A 1 77 ? 3.852 -1.307 -15.374 1.00 89.38 77 VAL A N 1
ATOM 603 C CA . VAL A 1 77 ? 5.011 -0.666 -14.734 1.00 89.38 77 VAL A CA 1
ATOM 604 C C . VAL A 1 77 ? 6.077 -0.377 -15.789 1.00 89.38 77 VAL A C 1
ATOM 606 O O . VAL A 1 77 ? 6.521 -1.302 -16.480 1.00 89.38 77 VAL A O 1
ATOM 609 N N . ASN A 1 78 ? 6.527 0.880 -15.871 1.00 86.06 78 ASN A N 1
ATOM 610 C CA . ASN A 1 78 ? 7.596 1.292 -16.777 1.00 86.06 78 ASN A CA 1
ATOM 611 C C . ASN A 1 78 ? 8.831 0.385 -16.614 1.00 86.06 78 ASN A C 1
ATOM 613 O O . ASN A 1 78 ? 9.244 0.074 -15.496 1.00 86.06 78 ASN A O 1
ATOM 617 N N . ARG A 1 79 ? 9.406 -0.056 -17.738 1.00 82.81 79 ARG A N 1
ATOM 618 C CA . ARG A 1 79 ? 10.534 -0.997 -17.773 1.00 82.81 79 ARG A CA 1
ATOM 619 C C . ARG A 1 79 ? 11.774 -0.468 -17.064 1.00 82.81 79 ARG A C 1
ATOM 621 O O . ARG A 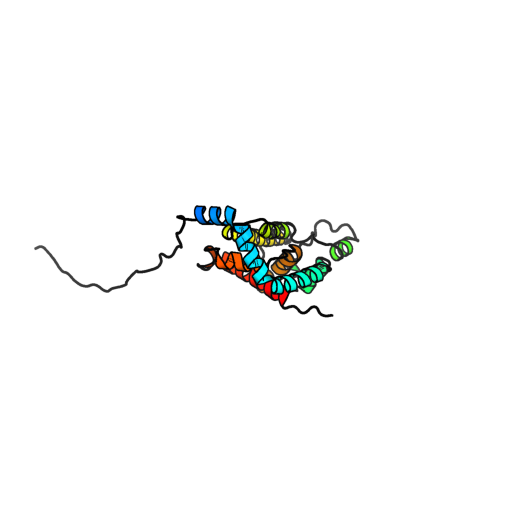1 79 ? 12.497 -1.271 -16.487 1.00 82.81 79 ARG A O 1
ATOM 628 N N . ASP A 1 80 ? 11.964 0.846 -17.037 1.00 82.19 80 ASP A N 1
ATOM 629 C CA . ASP A 1 80 ? 13.094 1.488 -16.352 1.00 82.19 80 ASP A CA 1
ATOM 630 C C . ASP A 1 80 ? 13.031 1.3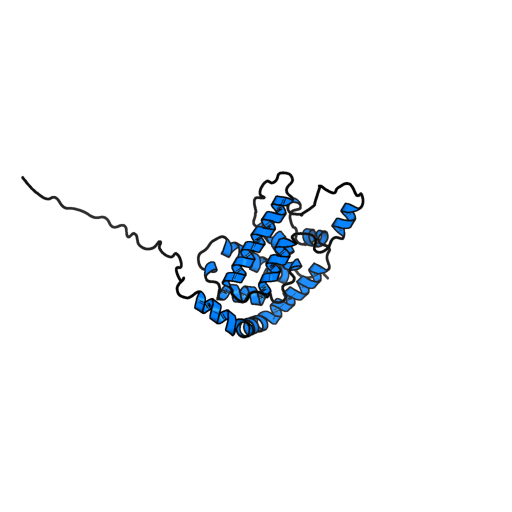05 -14.826 1.00 82.19 80 ASP A C 1
ATOM 632 O O . ASP A 1 80 ? 14.038 1.379 -14.129 1.00 82.19 80 ASP A O 1
ATOM 636 N N . LEU A 1 81 ? 11.841 1.013 -14.294 1.00 83.75 81 LEU A N 1
ATOM 637 C CA . LEU A 1 81 ? 11.627 0.756 -12.872 1.00 83.75 81 LEU A CA 1
ATOM 638 C C . LEU A 1 81 ? 11.847 -0.716 -12.509 1.00 83.75 81 LEU A C 1
ATOM 640 O O . LEU A 1 81 ? 11.775 -1.074 -11.335 1.00 83.75 81 LEU A O 1
ATOM 644 N N . TRP A 1 82 ? 12.075 -1.599 -13.484 1.00 85.69 82 TRP A N 1
ATOM 645 C CA . TRP A 1 82 ? 12.213 -3.023 -13.210 1.00 85.69 82 TRP A CA 1
ATOM 646 C C . TRP A 1 82 ? 13.591 -3.288 -12.596 1.00 85.69 82 TRP A C 1
ATOM 648 O O . TRP A 1 82 ? 14.603 -3.009 -13.235 1.00 85.69 82 TRP A O 1
ATOM 658 N N . PRO A 1 83 ? 13.671 -3.871 -11.387 1.00 72.50 83 PRO A N 1
ATOM 659 C CA . PRO A 1 83 ? 14.949 -4.145 -10.743 1.00 72.50 83 PRO A CA 1
ATOM 660 C C . PRO A 1 83 ? 15.619 -5.362 -11.399 1.00 72.50 83 PRO A C 1
ATOM 662 O O . PRO A 1 83 ? 15.474 -6.504 -10.957 1.00 72.50 83 PRO A O 1
ATOM 665 N N . ILE A 1 84 ? 16.300 -5.115 -12.517 1.00 69.44 84 ILE A N 1
ATOM 666 C CA . ILE A 1 84 ? 17.034 -6.103 -13.305 1.00 69.44 84 ILE A CA 1
ATOM 667 C C . ILE A 1 84 ? 18.525 -5.940 -12.979 1.00 69.44 84 ILE A C 1
ATOM 669 O O . ILE A 1 84 ? 19.150 -4.988 -13.424 1.00 69.44 84 ILE A O 1
ATOM 673 N N . ASP A 1 85 ? 19.113 -6.872 -12.220 1.00 56.09 85 ASP A N 1
ATOM 674 C CA . ASP A 1 85 ? 20.568 -6.901 -11.981 1.00 56.09 85 ASP A CA 1
ATOM 675 C C . ASP A 1 85 ? 21.320 -7.158 -13.298 1.00 56.09 85 ASP A C 1
ATOM 677 O O . ASP A 1 85 ? 21.361 -8.299 -13.765 1.00 56.09 85 ASP A O 1
ATOM 681 N N . VAL A 1 86 ? 21.918 -6.134 -13.909 1.00 51.41 86 VAL A N 1
ATOM 682 C CA . VAL A 1 86 ? 22.733 -6.284 -15.134 1.00 51.41 86 VAL A CA 1
ATOM 683 C C . VAL A 1 86 ? 24.111 -6.900 -14.830 1.00 51.41 86 VAL A C 1
ATOM 685 O O . VAL A 1 86 ? 24.710 -7.518 -15.703 1.00 51.41 86 VAL A O 1
ATOM 688 N N . GLU A 1 87 ? 24.580 -6.846 -13.579 1.00 48.38 87 GLU A N 1
ATOM 689 C CA . GLU A 1 87 ? 25.943 -7.263 -13.194 1.00 48.38 87 GLU A CA 1
ATOM 690 C C . GLU A 1 87 ? 26.188 -8.788 -13.171 1.00 48.38 87 GLU A C 1
ATOM 692 O O . GLU A 1 87 ? 27.335 -9.215 -13.121 1.00 48.38 87 GLU A O 1
ATOM 697 N N . ASN A 1 88 ? 25.148 -9.626 -13.275 1.00 45.56 88 ASN A N 1
ATOM 698 C CA . ASN A 1 88 ? 25.265 -11.097 -13.327 1.00 45.56 88 ASN A CA 1
ATOM 699 C C . ASN A 1 88 ? 24.773 -11.659 -14.676 1.00 45.56 88 ASN A C 1
ATOM 701 O O . ASN A 1 88 ? 23.916 -12.544 -14.721 1.00 45.56 88 ASN A O 1
ATOM 705 N N . ALA A 1 89 ? 25.245 -11.084 -15.783 1.00 44.06 89 ALA A N 1
ATOM 706 C CA . ALA A 1 89 ? 24.819 -11.422 -17.144 1.00 44.06 89 ALA A CA 1
ATOM 707 C C . ALA A 1 89 ? 25.615 -12.565 -17.814 1.00 44.06 89 ALA A C 1
ATOM 709 O O . ALA A 1 89 ? 25.483 -12.746 -19.021 1.00 44.06 89 ALA A O 1
ATOM 710 N N . ASP A 1 90 ? 26.399 -13.347 -17.062 1.00 46.47 90 ASP A N 1
ATOM 711 C CA . ASP A 1 90 ? 27.220 -14.433 -17.631 1.00 46.47 90 ASP A CA 1
ATOM 712 C C . ASP A 1 90 ? 26.506 -15.796 -17.743 1.00 46.47 90 ASP A C 1
ATOM 714 O O . ASP A 1 90 ? 27.053 -16.715 -18.348 1.00 46.47 90 ASP A O 1
ATOM 718 N N . ASP A 1 91 ? 25.266 -15.937 -17.256 1.00 45.72 91 ASP A N 1
ATOM 719 C CA . ASP A 1 91 ? 24.478 -17.164 -17.445 1.00 45.72 91 ASP A CA 1
ATOM 720 C C . ASP A 1 91 ? 23.371 -16.972 -18.492 1.00 45.72 91 ASP A C 1
ATOM 722 O O . ASP A 1 91 ? 22.402 -16.230 -18.294 1.00 45.72 91 ASP A O 1
ATOM 726 N N . LEU A 1 92 ? 23.483 -17.713 -19.598 1.00 48.81 92 LEU A N 1
ATOM 727 C CA . LEU A 1 92 ? 22.532 -17.775 -20.721 1.00 48.81 92 LEU A CA 1
ATOM 728 C C . LEU A 1 92 ? 21.081 -18.116 -20.294 1.00 48.81 92 LEU A C 1
ATOM 730 O O . LEU A 1 92 ? 20.141 -17.845 -21.042 1.00 48.81 92 LEU A O 1
ATOM 734 N N . ASP A 1 93 ? 20.883 -18.632 -19.075 1.00 52.56 93 ASP A N 1
ATOM 735 C CA . ASP A 1 93 ? 19.583 -18.992 -18.485 1.00 52.56 93 ASP A CA 1
ATOM 736 C C . ASP A 1 93 ? 18.907 -17.854 -17.692 1.00 52.56 93 ASP A C 1
ATOM 738 O O . ASP A 1 93 ? 17.733 -17.946 -17.307 1.00 52.56 93 ASP A O 1
ATOM 742 N N . MET A 1 94 ? 19.606 -16.740 -17.454 1.00 55.94 94 MET A N 1
ATOM 743 C CA . MET A 1 94 ? 19.113 -15.641 -16.626 1.00 55.94 94 MET A CA 1
ATOM 744 C C . MET A 1 94 ? 17.813 -14.965 -17.117 1.00 55.94 94 MET A C 1
ATOM 746 O O . MET A 1 94 ? 16.974 -14.632 -16.272 1.00 55.94 94 MET A O 1
ATOM 750 N N . PRO A 1 95 ? 17.533 -14.797 -18.428 1.00 53.84 95 PRO A N 1
ATOM 751 C CA . PRO A 1 95 ? 16.226 -14.302 -18.867 1.00 53.84 95 PRO A CA 1
ATOM 752 C C . PRO A 1 95 ? 15.078 -15.276 -18.543 1.00 53.84 95 PRO A C 1
ATOM 754 O O . PRO A 1 95 ? 13.996 -14.820 -18.168 1.00 53.84 95 PRO A O 1
ATOM 757 N N . MET A 1 96 ? 15.301 -16.599 -18.584 1.00 49.81 96 MET A N 1
ATOM 758 C CA . MET A 1 96 ? 14.301 -17.586 -18.143 1.00 49.81 96 MET A CA 1
ATOM 759 C C . MET A 1 96 ? 14.118 -17.575 -16.620 1.00 49.81 96 MET A C 1
ATOM 761 O O . MET A 1 96 ? 12.982 -17.611 -16.138 1.00 49.81 96 MET A O 1
ATOM 765 N N . ILE A 1 97 ? 15.202 -17.461 -15.847 1.00 55.34 97 ILE A N 1
ATOM 766 C CA . ILE A 1 97 ? 15.151 -17.365 -14.377 1.00 55.34 97 ILE A CA 1
ATOM 767 C C . ILE A 1 97 ? 14.437 -16.079 -13.932 1.00 55.34 97 ILE A C 1
ATOM 769 O O . ILE A 1 97 ? 13.672 -16.103 -12.969 1.00 55.34 97 ILE A O 1
ATOM 773 N N . ARG A 1 98 ? 14.628 -14.957 -14.640 1.00 57.50 98 ARG A N 1
ATOM 774 C CA . ARG A 1 98 ? 13.908 -13.693 -14.396 1.00 57.50 98 ARG A CA 1
ATOM 775 C C . ARG A 1 98 ? 12.435 -13.785 -14.796 1.00 57.50 98 ARG A C 1
ATOM 777 O O . ARG A 1 98 ? 11.575 -13.378 -14.022 1.00 57.50 98 ARG A O 1
ATOM 784 N N . ALA A 1 99 ? 12.120 -14.384 -15.947 1.00 55.09 99 ALA A N 1
ATOM 785 C CA . ALA A 1 99 ? 10.738 -14.579 -16.396 1.00 55.09 99 ALA A CA 1
ATOM 786 C C . ALA A 1 99 ? 9.923 -15.492 -15.458 1.00 55.09 99 ALA A C 1
ATOM 788 O O . ALA A 1 99 ? 8.703 -15.331 -15.330 1.00 55.09 99 ALA A O 1
ATOM 789 N N . THR A 1 100 ? 10.598 -16.427 -14.783 1.00 54.56 100 THR A N 1
ATOM 790 C CA . THR A 1 100 ? 10.011 -17.362 -13.810 1.00 54.56 100 THR A CA 1
ATOM 791 C C . THR A 1 100 ? 10.156 -16.912 -12.354 1.00 54.56 100 THR A C 1
ATOM 793 O O . THR A 1 100 ? 9.537 -17.511 -11.470 1.00 54.56 100 THR A O 1
ATOM 796 N N . ALA A 1 101 ? 10.910 -15.838 -12.090 1.00 60.34 101 ALA A N 1
ATOM 797 C CA . ALA A 1 101 ? 11.122 -15.317 -10.749 1.00 60.34 101 ALA A CA 1
ATOM 798 C C . ALA A 1 101 ? 9.795 -14.918 -10.092 1.00 60.34 101 ALA A C 1
ATOM 800 O O . ALA A 1 101 ? 8.916 -14.295 -10.695 1.00 60.34 101 ALA A O 1
ATOM 801 N N . ARG A 1 102 ? 9.669 -15.282 -8.818 1.00 60.69 102 ARG A N 1
ATOM 802 C CA . ARG A 1 102 ? 8.587 -14.857 -7.935 1.00 60.69 102 ARG A CA 1
ATOM 803 C C . ARG A 1 102 ? 9.197 -14.217 -6.696 1.00 60.69 102 ARG A C 1
ATOM 805 O O . ARG A 1 102 ? 10.138 -14.776 -6.131 1.00 60.69 102 ARG A O 1
ATOM 812 N N . LYS A 1 103 ? 8.607 -13.112 -6.241 1.00 64.94 103 LYS A N 1
ATOM 813 C CA . LYS A 1 103 ? 8.948 -12.416 -4.991 1.00 64.94 103 LYS A CA 1
ATOM 814 C C . LYS A 1 103 ? 10.416 -11.958 -4.894 1.00 64.94 103 LYS A C 1
ATOM 816 O O . LYS A 1 103 ? 10.962 -11.908 -3.792 1.00 64.94 103 LYS A O 1
ATOM 821 N N . LYS A 1 104 ? 11.071 -11.646 -6.016 1.00 74.19 104 LYS A N 1
ATOM 822 C CA . LYS A 1 104 ? 12.458 -11.143 -6.030 1.00 74.19 104 LYS A CA 1
ATOM 823 C C . LYS A 1 104 ? 12.529 -9.619 -6.103 1.00 74.19 104 LYS A C 1
ATOM 825 O O . LYS A 1 104 ? 13.423 -9.026 -5.507 1.00 74.19 104 LYS A O 1
ATOM 830 N N . PHE A 1 105 ? 11.581 -8.985 -6.786 1.00 84.81 105 PHE A N 1
ATOM 831 C CA . PHE A 1 105 ? 11.589 -7.534 -6.992 1.00 84.81 105 PHE A CA 1
ATOM 832 C C . PHE A 1 105 ? 10.969 -6.775 -5.818 1.00 84.81 105 PHE A C 1
ATOM 834 O O . PHE A 1 105 ? 10.002 -7.254 -5.229 1.00 84.81 105 PHE A O 1
ATOM 841 N N . TYR A 1 106 ? 11.519 -5.596 -5.495 1.00 90.75 106 TYR A N 1
ATOM 842 C CA . TYR A 1 106 ? 11.062 -4.714 -4.408 1.00 90.75 106 TYR A CA 1
ATOM 843 C C . TYR A 1 106 ? 10.957 -5.382 -3.026 1.00 90.75 106 TYR A C 1
ATOM 845 O O . TYR A 1 106 ? 10.135 -4.992 -2.199 1.00 90.75 106 TYR A O 1
ATOM 853 N N . LYS A 1 107 ? 11.794 -6.391 -2.747 1.00 91.44 107 LYS A N 1
ATOM 854 C CA . LYS A 1 107 ? 11.713 -7.207 -1.522 1.00 91.44 107 LYS A CA 1
ATOM 855 C C . LYS A 1 107 ? 11.660 -6.373 -0.234 1.00 91.44 107 LYS A C 1
ATOM 857 O O . LYS A 1 107 ? 10.863 -6.687 0.646 1.00 91.44 107 LYS A O 1
ATOM 862 N N . SER A 1 108 ? 12.487 -5.328 -0.141 1.00 93.56 108 SER A N 1
ATOM 863 C CA . SER A 1 108 ? 12.535 -4.442 1.030 1.00 93.56 108 SER A CA 1
ATOM 864 C C . SER A 1 108 ? 11.213 -3.695 1.219 1.00 93.56 108 SER A C 1
ATOM 866 O O . SER A 1 108 ? 10.566 -3.844 2.249 1.00 93.56 108 SER A O 1
ATOM 868 N N . ALA A 1 109 ? 10.727 -3.020 0.171 1.00 96.06 109 ALA A N 1
ATOM 869 C CA . ALA A 1 109 ? 9.448 -2.314 0.200 1.00 96.06 109 ALA A CA 1
ATOM 870 C C . ALA A 1 109 ? 8.262 -3.238 0.520 1.00 96.06 109 ALA A C 1
ATOM 872 O O . ALA A 1 109 ? 7.391 -2.871 1.302 1.00 96.06 109 ALA A O 1
ATOM 873 N N . ILE A 1 110 ? 8.241 -4.454 -0.037 1.00 96.38 110 ILE A N 1
ATOM 874 C CA . ILE A 1 110 ? 7.198 -5.451 0.249 1.00 96.38 110 ILE A CA 1
ATOM 875 C C . ILE A 1 110 ? 7.193 -5.810 1.737 1.00 96.38 110 ILE A C 1
ATOM 877 O O . ILE A 1 110 ? 6.137 -5.797 2.365 1.00 96.38 110 ILE A O 1
ATOM 881 N N . HIS A 1 111 ? 8.361 -6.110 2.308 1.00 96.19 111 HIS A N 1
ATOM 882 C CA . HIS A 1 111 ? 8.479 -6.450 3.724 1.00 96.19 111 HIS A CA 1
ATOM 883 C C . HIS A 1 111 ? 8.111 -5.267 4.629 1.00 96.19 111 HIS A C 1
ATOM 885 O O . HIS A 1 111 ? 7.432 -5.443 5.641 1.00 96.19 111 HIS A O 1
ATOM 891 N N . THR A 1 112 ? 8.512 -4.053 4.254 1.00 98.00 112 THR A N 1
ATOM 892 C CA . THR A 1 112 ? 8.134 -2.839 4.978 1.00 98.00 112 THR A CA 1
ATOM 893 C C . THR A 1 112 ? 6.622 -2.658 4.976 1.00 98.00 112 THR A C 1
ATOM 895 O O . THR A 1 112 ? 6.035 -2.527 6.045 1.00 98.00 112 THR A O 1
ATOM 898 N N . LEU A 1 113 ? 5.961 -2.781 3.822 1.00 98.06 113 LEU A N 1
ATOM 899 C CA . LEU A 1 113 ? 4.505 -2.673 3.743 1.00 98.06 113 LEU A CA 1
ATOM 900 C C . LEU A 1 113 ? 3.790 -3.779 4.535 1.00 98.06 113 LEU A C 1
ATOM 902 O O . LEU A 1 113 ? 2.750 -3.527 5.134 1.00 98.06 113 LEU A O 1
ATOM 906 N N . GLN A 1 114 ? 4.353 -4.987 4.602 1.00 97.62 114 GLN A N 1
ATOM 907 C CA . GLN A 1 114 ? 3.808 -6.085 5.412 1.00 97.62 114 GLN A CA 1
ATOM 908 C C . GLN A 1 114 ? 3.774 -5.780 6.913 1.00 97.62 114 GLN A C 1
ATOM 910 O O . GLN A 1 114 ? 2.893 -6.273 7.614 1.00 97.62 114 GLN A O 1
ATOM 915 N N . ARG A 1 115 ? 4.675 -4.927 7.419 1.00 97.44 115 ARG A N 1
ATOM 916 C CA . ARG A 1 115 ? 4.647 -4.489 8.825 1.00 97.44 115 ARG A CA 1
ATOM 917 C C . ARG A 1 115 ? 3.388 -3.695 9.161 1.00 97.44 115 ARG A C 1
ATOM 919 O O . ARG A 1 115 ? 3.032 -3.624 10.332 1.00 97.44 115 ARG A O 1
ATOM 926 N N . LEU A 1 116 ? 2.695 -3.146 8.160 1.00 96.44 116 LEU A N 1
ATOM 927 C CA . LEU A 1 116 ? 1.486 -2.353 8.358 1.00 96.44 116 LEU A CA 1
ATOM 928 C C . LEU A 1 116 ? 0.422 -3.129 9.150 1.00 96.44 116 LEU A C 1
ATOM 930 O O . LEU A 1 116 ? -0.152 -2.558 10.071 1.00 96.44 116 LEU A O 1
ATOM 934 N N . SER A 1 117 ? 0.222 -4.427 8.882 1.00 94.44 117 SER A N 1
ATOM 935 C CA . SER A 1 117 ? -0.749 -5.261 9.617 1.00 94.44 117 SER A CA 1
ATOM 936 C C . SER A 1 117 ? -0.310 -5.660 11.029 1.00 94.44 117 SER A C 1
ATOM 938 O O . SER A 1 117 ? -1.124 -6.141 11.813 1.00 94.44 117 SER A O 1
ATOM 940 N N . CYS A 1 118 ? 0.974 -5.495 11.350 1.00 94.12 118 CYS A N 1
ATOM 941 C CA . CYS A 1 118 ? 1.544 -5.833 12.655 1.00 94.12 118 CYS A CA 1
ATOM 942 C C . CYS A 1 118 ? 1.628 -4.624 13.597 1.00 94.12 118 CYS A C 1
ATOM 944 O O . CYS A 1 118 ? 2.012 -4.776 14.753 1.00 94.12 118 CYS A O 1
ATOM 946 N N . GLU A 1 119 ? 1.296 -3.435 13.104 1.00 95.38 119 GLU A N 1
ATOM 947 C CA . GLU A 1 119 ? 1.295 -2.193 13.867 1.00 95.38 119 GLU A CA 1
ATOM 948 C C . GLU A 1 119 ? -0.121 -1.884 14.368 1.00 95.38 119 GLU A C 1
ATOM 950 O O . GLU A 1 119 ? -1.096 -2.179 13.681 1.00 95.38 119 GLU A O 1
ATOM 955 N N . PHE A 1 120 ? -0.264 -1.284 15.548 1.00 94.12 120 PHE A N 1
ATOM 956 C CA . PHE A 1 120 ? -1.571 -0.900 16.091 1.00 94.12 120 PHE A CA 1
ATOM 957 C C . PHE A 1 120 ? -1.828 0.603 15.988 1.00 94.12 120 PHE A C 1
ATOM 959 O O . PHE A 1 120 ? -2.983 1.016 15.880 1.00 94.12 120 PHE A O 1
ATOM 966 N N . ASN A 1 121 ? -0.777 1.430 16.012 1.00 92.31 121 ASN A N 1
ATOM 967 C CA . ASN A 1 121 ? -0.913 2.882 16.008 1.00 92.31 121 ASN A CA 1
ATOM 968 C C . ASN A 1 121 ? -1.070 3.419 14.565 1.00 92.31 121 ASN A C 1
ATOM 970 O O . ASN A 1 121 ? -0.161 3.249 13.748 1.00 92.31 121 ASN A O 1
ATOM 974 N N . PRO A 1 122 ? -2.172 4.121 14.228 1.00 93.38 122 PRO A N 1
ATOM 975 C CA . PRO A 1 122 ? -2.395 4.703 12.899 1.00 93.38 122 PRO A CA 1
ATOM 976 C C . PRO A 1 122 ? -1.285 5.646 12.412 1.00 93.38 122 PRO A C 1
ATOM 978 O O . PRO A 1 122 ? -0.931 5.624 11.233 1.00 93.38 122 PRO A O 1
ATOM 981 N N . SER A 1 123 ? -0.693 6.437 13.311 1.00 91.75 123 SER A N 1
ATOM 982 C CA . SER A 1 123 ? 0.438 7.316 12.987 1.00 91.75 123 SER A CA 1
ATOM 983 C C . SER A 1 123 ? 1.688 6.506 12.628 1.00 91.75 123 SER A C 1
ATOM 985 O O . SER A 1 123 ? 2.391 6.831 11.671 1.00 91.75 123 SER A O 1
ATOM 987 N N . ALA A 1 124 ? 1.944 5.408 13.347 1.00 93.56 124 ALA A N 1
ATOM 988 C CA . ALA A 1 124 ? 3.051 4.502 13.043 1.00 93.56 124 ALA A CA 1
ATOM 989 C C . ALA A 1 124 ? 2.817 3.736 11.728 1.00 93.56 124 ALA A C 1
ATOM 991 O O . ALA A 1 124 ? 3.747 3.581 10.936 1.00 93.56 124 ALA A O 1
ATOM 992 N N . LYS A 1 125 ? 1.570 3.352 11.418 1.00 96.25 125 LYS A N 1
ATOM 993 C CA . LYS A 1 125 ? 1.203 2.788 10.104 1.00 96.25 125 LYS A CA 1
ATOM 994 C C . LYS A 1 125 ? 1.498 3.759 8.953 1.00 96.25 125 LYS A C 1
ATOM 996 O O . LYS A 1 125 ? 1.970 3.324 7.904 1.00 96.25 125 LYS A O 1
ATOM 1001 N N . LEU A 1 126 ? 1.287 5.068 9.136 1.00 94.81 126 LEU A N 1
ATOM 1002 C CA . LEU A 1 126 ? 1.702 6.077 8.150 1.00 94.81 126 LEU A CA 1
ATOM 1003 C C . LEU A 1 126 ? 3.222 6.193 8.017 1.00 94.81 126 LEU A C 1
ATOM 1005 O O . LEU A 1 126 ? 3.717 6.347 6.901 1.00 94.81 126 LEU A O 1
ATOM 1009 N N . ALA A 1 127 ? 3.972 6.084 9.114 1.00 94.56 127 ALA A N 1
ATOM 1010 C CA . ALA A 1 127 ? 5.432 6.061 9.047 1.00 94.56 127 ALA A CA 1
ATOM 1011 C C . ALA A 1 127 ? 5.937 4.848 8.243 1.00 94.56 127 ALA A C 1
ATOM 1013 O O . ALA A 1 127 ? 6.781 5.009 7.364 1.00 94.56 127 ALA A O 1
ATOM 1014 N N . ILE A 1 128 ? 5.348 3.665 8.458 1.00 97.94 128 ILE A N 1
ATOM 1015 C CA . ILE A 1 128 ? 5.615 2.453 7.662 1.00 97.94 128 ILE A CA 1
ATOM 1016 C C . ILE A 1 128 ? 5.288 2.684 6.179 1.00 97.94 128 ILE A C 1
ATOM 1018 O O . ILE A 1 128 ? 6.029 2.248 5.294 1.00 97.94 128 ILE A O 1
ATOM 1022 N N . LEU A 1 129 ? 4.193 3.389 5.881 1.00 97.69 129 LEU A N 1
ATOM 1023 C CA . LEU A 1 129 ? 3.845 3.738 4.507 1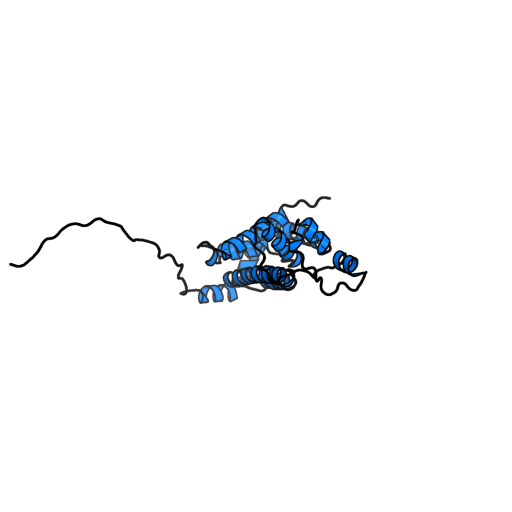.00 97.69 129 LEU A CA 1
ATOM 1024 C C . LEU A 1 129 ? 4.916 4.638 3.873 1.00 97.69 129 LEU A C 1
ATOM 1026 O O . LEU A 1 129 ? 5.398 4.328 2.787 1.00 97.69 129 LEU A O 1
ATOM 1030 N N . ALA A 1 130 ? 5.338 5.707 4.551 1.00 96.25 130 ALA A N 1
ATOM 1031 C CA . ALA A 1 130 ? 6.397 6.592 4.059 1.00 96.25 130 ALA A CA 1
ATOM 1032 C C . ALA A 1 130 ? 7.738 5.864 3.860 1.00 96.25 130 ALA A C 1
ATOM 1034 O O . ALA A 1 130 ? 8.430 6.076 2.858 1.00 96.25 130 ALA A O 1
ATOM 1035 N N . GLU A 1 131 ? 8.079 4.964 4.782 1.00 97.69 131 GLU A N 1
ATOM 1036 C CA . GLU A 1 131 ? 9.243 4.083 4.682 1.00 97.69 131 GLU A CA 1
ATOM 1037 C C . GLU A 1 131 ? 9.134 3.190 3.436 1.00 97.69 131 GLU A C 1
ATOM 1039 O O . GLU A 1 131 ? 10.075 3.107 2.654 1.00 97.69 131 GLU A O 1
ATOM 1044 N N . THR A 1 132 ? 7.957 2.620 3.159 1.00 97.88 132 THR A N 1
ATOM 1045 C CA . THR A 1 132 ? 7.709 1.800 1.959 1.00 97.88 132 THR A CA 1
ATOM 1046 C C . THR A 1 132 ? 8.004 2.569 0.666 1.00 97.88 132 THR A C 1
ATOM 1048 O O . THR A 1 132 ? 8.679 2.048 -0.220 1.00 97.88 132 THR A O 1
ATOM 1051 N N . PHE A 1 133 ? 7.547 3.819 0.547 1.00 95.62 133 PHE A N 1
ATOM 1052 C CA . PHE A 1 133 ? 7.846 4.666 -0.618 1.00 95.62 133 PHE A CA 1
ATOM 1053 C C . PHE A 1 133 ? 9.341 4.982 -0.755 1.00 95.62 133 PHE A C 1
ATOM 1055 O O . PHE A 1 133 ? 9.876 5.044 -1.869 1.00 95.62 133 PHE A O 1
ATOM 1062 N N . SER A 1 134 ? 10.025 5.151 0.377 1.00 94.75 134 SER A N 1
ATOM 1063 C CA . SER A 1 134 ? 11.475 5.349 0.409 1.00 94.75 134 SER A CA 1
ATOM 1064 C C . SER A 1 134 ? 12.210 4.097 -0.071 1.00 94.75 134 SER A C 1
ATOM 1066 O O . SER A 1 134 ? 13.105 4.205 -0.904 1.00 94.75 134 SER A O 1
ATOM 1068 N N . GLU A 1 135 ? 11.773 2.909 0.353 1.00 94.88 135 GLU A N 1
ATOM 1069 C CA . GLU A 1 135 ? 12.320 1.621 -0.089 1.00 94.88 135 GLU A CA 1
ATOM 1070 C C . GLU A 1 135 ? 12.082 1.351 -1.581 1.00 94.88 135 GLU A C 1
ATOM 1072 O O . GLU A 1 135 ? 12.956 0.815 -2.261 1.00 94.88 135 GLU A O 1
ATOM 1077 N N . ILE A 1 136 ? 10.933 1.761 -2.131 1.00 93.25 136 ILE A N 1
ATOM 1078 C CA . ILE A 1 136 ? 10.682 1.703 -3.581 1.00 93.25 136 ILE A CA 1
ATOM 1079 C C . ILE A 1 136 ? 11.688 2.591 -4.322 1.00 93.25 136 ILE A C 1
ATOM 1081 O O . ILE A 1 136 ? 12.322 2.143 -5.277 1.00 93.25 136 ILE A O 1
ATOM 1085 N N . SER A 1 137 ? 11.872 3.828 -3.856 1.00 91.12 137 SER A N 1
ATOM 1086 C CA . SER A 1 137 ? 12.815 4.784 -4.453 1.00 91.12 137 SER A CA 1
ATOM 1087 C C . SER A 1 137 ? 14.263 4.306 -4.367 1.00 91.12 137 SER A C 1
ATOM 1089 O O . SER A 1 137 ? 15.005 4.401 -5.345 1.00 91.12 137 SER A O 1
ATOM 1091 N N . ALA A 1 138 ? 14.661 3.765 -3.214 1.00 89.31 138 ALA A N 1
ATOM 1092 C CA . ALA A 1 138 ? 15.987 3.204 -2.993 1.00 89.31 138 ALA A CA 1
ATOM 1093 C C . ALA A 1 138 ? 16.230 1.980 -3.880 1.00 89.31 138 ALA A C 1
ATOM 1095 O O . ALA A 1 138 ? 17.313 1.843 -4.445 1.00 89.31 138 ALA A O 1
ATOM 1096 N N . CYS A 1 139 ? 15.212 1.128 -4.052 1.00 87.44 139 CYS A N 1
ATOM 1097 C CA . CYS A 1 139 ? 15.272 0.005 -4.974 1.00 87.44 139 CYS A CA 1
ATOM 1098 C C . CYS A 1 139 ? 15.561 0.507 -6.392 1.00 87.44 139 CYS A C 1
ATOM 1100 O O . CYS A 1 139 ? 16.596 0.149 -6.933 1.00 87.44 139 CYS A O 1
ATOM 1102 N N . VAL A 1 140 ? 14.734 1.391 -6.959 1.00 85.69 140 VAL A N 1
ATOM 1103 C CA . VAL A 1 140 ? 14.933 1.902 -8.332 1.00 85.69 140 VAL A CA 1
ATOM 1104 C C . VAL A 1 140 ? 16.297 2.577 -8.500 1.00 85.69 140 VAL A C 1
ATOM 1106 O O . VAL A 1 140 ? 17.017 2.271 -9.442 1.00 85.69 140 VAL A O 1
ATOM 1109 N N . THR A 1 141 ? 16.704 3.421 -7.548 1.00 84.12 141 THR A N 1
ATOM 1110 C CA . THR A 1 141 ? 18.001 4.126 -7.607 1.00 84.12 141 THR A CA 1
ATOM 1111 C C . THR A 1 141 ? 19.187 3.158 -7.607 1.00 84.12 141 THR A C 1
ATOM 1113 O O . THR A 1 141 ? 20.178 3.403 -8.283 1.00 84.12 141 THR A O 1
ATOM 1116 N N . ARG A 1 142 ? 19.096 2.040 -6.873 1.00 80.38 142 ARG A N 1
ATOM 1117 C CA . ARG A 1 142 ? 20.151 1.018 -6.832 1.00 80.38 142 ARG A CA 1
ATOM 1118 C C . ARG A 1 142 ? 20.329 0.293 -8.170 1.00 80.38 142 ARG A C 1
ATOM 1120 O O . ARG A 1 142 ? 21.437 -0.146 -8.453 1.00 80.38 142 ARG A O 1
ATOM 1127 N N . PHE A 1 143 ? 19.257 0.131 -8.943 1.00 71.19 143 PHE A N 1
ATOM 1128 C CA . PHE A 1 143 ? 19.284 -0.571 -10.232 1.00 71.19 143 PHE A CA 1
ATOM 1129 C C . PHE A 1 143 ? 19.444 0.372 -11.433 1.00 71.19 143 PHE A C 1
ATOM 1131 O O . PHE A 1 143 ? 19.665 -0.105 -12.542 1.00 71.19 143 PHE A O 1
ATOM 1138 N N . ALA A 1 144 ? 19.355 1.689 -11.233 1.00 69.69 144 ALA A N 1
ATOM 1139 C CA . ALA A 1 144 ? 19.624 2.667 -12.278 1.00 69.69 144 ALA A CA 1
ATOM 1140 C C . ALA A 1 144 ? 21.120 2.656 -12.643 1.00 69.69 144 ALA A C 1
ATOM 1142 O O . ALA A 1 144 ? 21.975 2.839 -11.776 1.00 69.69 144 ALA A O 1
ATOM 1143 N N . GLU A 1 145 ? 21.429 2.493 -13.934 1.00 56.81 145 GLU A N 1
ATOM 1144 C CA . GLU A 1 145 ? 22.785 2.281 -14.482 1.00 56.81 145 GLU A CA 1
ATOM 1145 C C . GLU A 1 145 ? 23.813 3.382 -14.130 1.00 56.81 145 GLU A C 1
ATOM 1147 O O . GLU A 1 145 ? 25.014 3.168 -14.272 1.00 56.81 145 GLU A O 1
ATOM 1152 N N . ALA A 1 146 ? 23.371 4.547 -13.639 1.00 60.28 146 ALA A N 1
ATOM 1153 C CA . ALA A 1 146 ? 24.228 5.690 -13.302 1.00 60.28 146 ALA A CA 1
ATOM 1154 C C . ALA A 1 146 ? 24.059 6.226 -11.865 1.00 60.28 146 ALA A C 1
ATOM 1156 O O . ALA A 1 146 ? 24.594 7.286 -11.541 1.00 60.28 146 ALA A O 1
ATOM 1157 N N . GLY A 1 147 ? 23.297 5.549 -10.995 1.00 56.19 147 GLY A N 1
ATOM 1158 C CA . GLY A 1 147 ? 23.000 6.055 -9.645 1.00 56.19 147 GLY A CA 1
ATOM 1159 C C . GLY A 1 147 ? 22.208 7.374 -9.622 1.00 56.19 147 GLY A C 1
ATOM 1160 O O . GLY A 1 147 ? 22.097 8.013 -8.573 1.00 56.19 147 GLY A O 1
ATOM 1161 N N . GLU A 1 148 ? 21.655 7.795 -10.764 1.00 64.06 148 GLU A N 1
ATOM 1162 C CA . GLU A 1 148 ? 20.763 8.946 -10.845 1.00 64.06 148 GLU A CA 1
ATOM 1163 C C . GLU A 1 148 ? 19.426 8.628 -10.172 1.00 64.06 148 GLU A C 1
ATOM 1165 O O . GLU A 1 148 ? 18.847 7.549 -10.320 1.00 64.06 148 GLU A O 1
ATOM 1170 N N . LYS A 1 149 ? 18.923 9.593 -9.401 1.00 72.06 149 LYS A N 1
ATOM 1171 C CA . LYS A 1 149 ? 17.637 9.465 -8.723 1.00 72.06 149 LYS A CA 1
ATOM 1172 C C . LYS A 1 149 ? 16.515 9.597 -9.752 1.00 72.06 149 LYS A C 1
ATOM 1174 O O . LYS A 1 149 ? 16.349 10.668 -10.332 1.00 72.06 149 LYS A O 1
ATOM 1179 N N . HIS A 1 150 ? 15.715 8.541 -9.913 1.00 79.75 150 HIS A N 1
ATOM 1180 C CA . HIS A 1 150 ? 14.527 8.568 -10.774 1.00 79.75 150 HIS A CA 1
ATOM 1181 C C . HIS A 1 150 ? 13.589 9.718 -10.388 1.00 79.75 150 HIS A C 1
ATOM 1183 O O . HIS A 1 150 ? 13.277 9.918 -9.206 1.00 79.75 150 HIS A O 1
ATOM 1189 N N . VAL A 1 151 ? 13.118 10.464 -11.387 1.00 82.38 151 VAL A N 1
ATOM 1190 C CA . VAL A 1 151 ? 12.120 11.520 -11.196 1.00 82.38 151 VAL A CA 1
ATOM 1191 C C . VAL A 1 151 ? 10.738 10.883 -11.257 1.00 82.38 151 VAL A C 1
ATOM 1193 O O . VAL A 1 151 ? 10.230 10.571 -12.327 1.00 82.38 151 VAL A O 1
ATOM 1196 N N . TRP A 1 152 ? 10.125 10.685 -10.092 1.00 82.75 152 TRP A N 1
ATOM 1197 C CA . TRP A 1 152 ? 8.808 10.063 -9.987 1.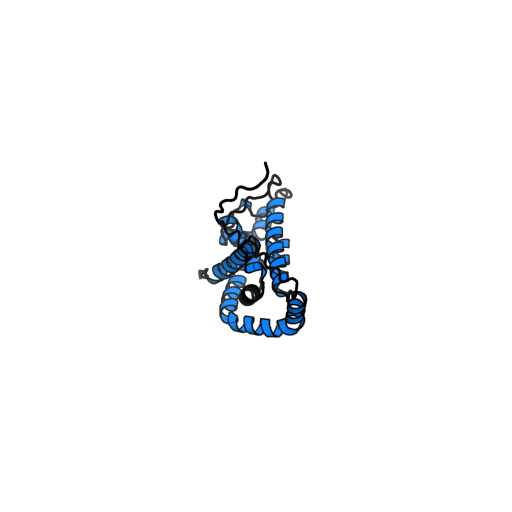00 82.75 152 TRP A CA 1
ATOM 1198 C C . TRP A 1 152 ? 7.710 10.918 -10.617 1.00 82.75 152 TRP A C 1
ATOM 1200 O O . TRP A 1 152 ? 7.431 12.027 -10.156 1.00 82.75 152 TRP A O 1
ATOM 1210 N N . THR A 1 153 ? 7.029 10.354 -11.610 1.00 82.69 153 THR A N 1
ATOM 1211 C CA . THR A 1 153 ? 5.725 10.837 -12.070 1.00 82.69 153 THR A CA 1
ATOM 1212 C C . THR A 1 153 ? 4.599 10.051 -11.392 1.00 82.69 153 THR A C 1
ATOM 1214 O O . THR A 1 153 ? 4.819 8.982 -10.816 1.00 82.69 153 THR A O 1
ATOM 1217 N N . THR A 1 154 ? 3.368 10.566 -11.429 1.00 74.25 154 THR A N 1
ATOM 1218 C CA . THR A 1 154 ? 2.203 9.830 -10.906 1.00 74.25 154 THR A CA 1
ATOM 1219 C C . THR A 1 154 ? 1.962 8.527 -11.674 1.00 74.25 154 THR A C 1
ATOM 1221 O O . THR A 1 154 ? 1.608 7.522 -11.054 1.00 74.25 154 THR A O 1
ATOM 1224 N N . ASP A 1 155 ? 2.218 8.536 -12.985 1.00 81.81 155 ASP A N 1
ATOM 1225 C CA . ASP A 1 155 ? 2.060 7.378 -13.871 1.00 81.81 155 ASP A CA 1
ATOM 1226 C C . ASP A 1 155 ? 3.122 6.297 -13.616 1.00 81.81 155 ASP A C 1
ATOM 1228 O O . ASP A 1 155 ? 2.842 5.116 -13.777 1.00 81.81 155 ASP A O 1
ATOM 1232 N N . ASP A 1 156 ? 4.306 6.671 -13.124 1.00 87.25 156 ASP A N 1
ATOM 1233 C CA . ASP A 1 156 ? 5.318 5.712 -12.665 1.00 87.25 156 ASP A CA 1
ATOM 1234 C C . ASP A 1 156 ? 4.9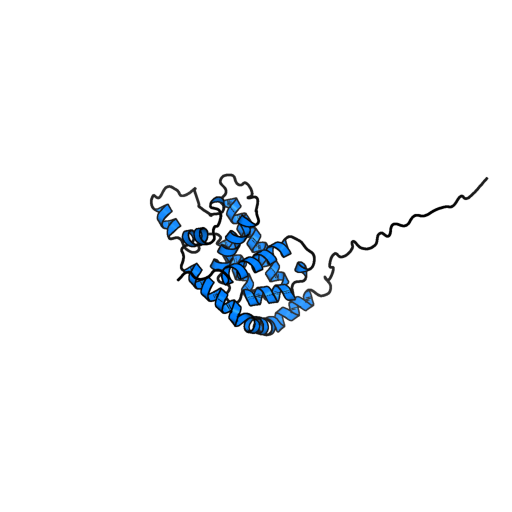78 5.131 -11.284 1.00 87.25 156 ASP A C 1
ATOM 1236 O O . ASP A 1 156 ? 5.148 3.937 -11.015 1.00 87.25 156 ASP A O 1
ATOM 1240 N N . LEU A 1 157 ? 4.527 5.997 -10.370 1.00 89.19 157 LEU A N 1
ATOM 1241 C CA . LEU A 1 157 ? 4.451 5.678 -8.949 1.00 89.19 157 LEU A CA 1
ATOM 1242 C C . LEU A 1 157 ? 3.315 4.712 -8.614 1.00 89.19 157 LEU A C 1
ATOM 1244 O O . LEU A 1 157 ? 3.513 3.779 -7.831 1.00 89.19 157 LEU A O 1
ATOM 1248 N N . LEU A 1 158 ? 2.122 4.934 -9.173 1.00 93.50 158 LEU A N 1
ATOM 1249 C CA . LEU A 1 158 ? 0.947 4.131 -8.837 1.00 93.50 158 LEU A CA 1
ATOM 1250 C C . LEU A 1 158 ? 1.103 2.660 -9.279 1.00 93.50 158 LEU A C 1
ATOM 1252 O O . LEU A 1 158 ? 0.929 1.792 -8.419 1.00 93.50 158 LEU A O 1
ATOM 1256 N N . PRO A 1 159 ? 1.492 2.339 -10.530 1.00 94.19 159 PRO A N 1
ATOM 1257 C CA . PRO A 1 159 ? 1.762 0.964 -10.957 1.00 94.19 159 PRO A CA 1
ATOM 1258 C C . PRO A 1 159 ? 2.824 0.248 -10.117 1.00 94.19 159 PRO A C 1
ATOM 1260 O O . PRO A 1 159 ? 2.622 -0.892 -9.684 1.00 94.19 159 PRO A O 1
ATOM 1263 N N . ALA A 1 160 ? 3.947 0.919 -9.835 1.00 93.69 160 ALA A N 1
ATOM 1264 C CA . ALA A 1 160 ? 5.017 0.352 -9.016 1.00 93.69 160 ALA A CA 1
ATOM 1265 C C . ALA A 1 160 ? 4.530 0.065 -7.584 1.00 93.69 160 ALA A C 1
ATOM 1267 O O . ALA A 1 160 ? 4.784 -1.006 -7.025 1.00 93.69 160 ALA A O 1
ATOM 1268 N N . PHE A 1 161 ? 3.759 0.985 -6.998 1.00 96.31 161 PHE A N 1
ATOM 1269 C CA . PHE A 1 161 ? 3.182 0.799 -5.672 1.00 96.31 161 PHE A CA 1
ATOM 1270 C C . PHE A 1 161 ? 2.096 -0.290 -5.649 1.00 96.31 161 PHE A C 1
ATOM 1272 O O . PHE A 1 161 ? 2.018 -1.062 -4.690 1.00 96.31 161 PHE A O 1
ATOM 1279 N N . MET A 1 162 ? 1.289 -0.423 -6.706 1.00 96.25 162 MET A N 1
ATOM 1280 C CA . MET A 1 162 ? 0.336 -1.527 -6.865 1.00 96.25 162 MET A CA 1
ATOM 1281 C C . MET A 1 162 ? 1.042 -2.880 -6.888 1.00 96.25 162 MET A C 1
ATOM 1283 O O . MET A 1 162 ? 0.602 -3.798 -6.194 1.00 96.25 162 MET A O 1
ATOM 1287 N N . TYR A 1 163 ? 2.165 -3.003 -7.605 1.00 95.69 163 TYR A N 1
ATOM 1288 C CA . TYR A 1 163 ? 2.973 -4.225 -7.598 1.00 95.69 163 TYR A CA 1
ATOM 1289 C C . TYR A 1 163 ? 3.394 -4.606 -6.170 1.00 95.69 163 TYR A C 1
ATOM 1291 O O . TYR A 1 163 ? 3.175 -5.742 -5.734 1.00 95.69 163 TYR A O 1
ATOM 1299 N N . VAL A 1 164 ? 3.939 -3.643 -5.417 1.00 96.88 164 VAL A N 1
ATOM 1300 C CA . VAL A 1 164 ? 4.339 -3.843 -4.015 1.00 96.88 164 VAL A CA 1
ATOM 1301 C C . VAL A 1 164 ? 3.137 -4.218 -3.146 1.00 96.88 164 VAL A C 1
ATOM 1303 O O . VAL A 1 164 ? 3.226 -5.163 -2.365 1.00 96.88 164 VAL A O 1
ATOM 1306 N N . THR A 1 165 ? 1.994 -3.553 -3.328 1.00 97.44 165 THR A N 1
ATOM 1307 C CA . THR A 1 165 ? 0.744 -3.814 -2.591 1.00 97.44 165 THR A CA 1
ATOM 1308 C C . THR A 1 165 ? 0.249 -5.246 -2.810 1.00 97.44 165 THR A C 1
ATOM 1310 O O . THR A 1 165 ? -0.009 -5.976 -1.852 1.00 97.44 165 THR A O 1
ATOM 1313 N N . VAL A 1 166 ? 0.182 -5.690 -4.070 1.00 96.88 166 VAL A N 1
ATOM 1314 C CA . VAL A 1 166 ? -0.222 -7.056 -4.434 1.00 96.88 166 VAL A CA 1
ATOM 1315 C C . VAL A 1 166 ? 0.724 -8.079 -3.811 1.00 96.88 166 VAL A C 1
ATOM 1317 O O . VAL A 1 166 ? 0.275 -9.082 -3.255 1.00 96.88 166 VAL A O 1
ATOM 1320 N N . ARG A 1 167 ? 2.039 -7.844 -3.883 1.00 95.94 167 ARG A N 1
ATOM 1321 C CA . ARG A 1 167 ? 3.048 -8.765 -3.341 1.00 95.94 167 ARG A CA 1
ATOM 1322 C C . ARG A 1 167 ? 3.112 -8.771 -1.813 1.00 95.94 167 ARG A C 1
ATOM 1324 O O . ARG A 1 167 ? 3.489 -9.800 -1.254 1.00 95.94 167 ARG A O 1
ATOM 1331 N N . ALA A 1 168 ? 2.712 -7.686 -1.150 1.00 96.88 168 ALA A N 1
ATOM 1332 C CA . ALA A 1 168 ? 2.619 -7.611 0.306 1.00 96.88 168 ALA A CA 1
ATOM 1333 C C . ALA A 1 168 ? 1.497 -8.493 0.870 1.00 96.88 168 ALA A C 1
ATOM 1335 O O . ALA A 1 168 ? 1.648 -9.016 1.971 1.00 96.88 168 ALA A O 1
ATOM 1336 N N . GLN A 1 169 ? 0.428 -8.736 0.100 1.00 96.44 169 GLN A N 1
ATOM 1337 C CA . GLN A 1 169 ? -0.657 -9.661 0.461 1.00 96.44 169 GLN A CA 1
ATOM 1338 C C . GLN A 1 169 ? -1.351 -9.303 1.790 1.00 96.44 169 GLN A C 1
ATOM 1340 O O . GLN A 1 169 ? -1.664 -10.169 2.603 1.00 96.44 169 GLN A O 1
ATOM 1345 N N . LEU A 1 170 ? -1.621 -8.014 2.005 1.00 96.88 170 LEU A N 1
ATOM 1346 C CA . LEU A 1 170 ? -2.345 -7.525 3.182 1.00 96.88 170 LEU A CA 1
ATOM 1347 C C . LEU A 1 170 ? -3.846 -7.825 3.075 1.00 96.88 170 LEU A C 1
ATOM 1349 O O . LEU A 1 170 ? -4.558 -7.092 2.402 1.00 96.88 170 LEU A O 1
ATOM 1353 N N . GLN A 1 171 ? -4.340 -8.874 3.736 1.00 95.56 171 GLN A N 1
ATOM 1354 C CA . GLN A 1 171 ? -5.726 -9.350 3.581 1.00 95.56 171 GLN A CA 1
ATOM 1355 C C . GLN A 1 171 ? -6.808 -8.309 3.932 1.00 95.56 171 GLN A C 1
ATOM 1357 O O . GLN A 1 171 ? -7.839 -8.258 3.267 1.00 95.56 171 GLN A O 1
ATOM 1362 N N . HIS A 1 172 ? -6.570 -7.475 4.945 1.00 97.00 172 HIS A N 1
ATOM 1363 C CA . HIS A 1 172 ? -7.538 -6.500 5.472 1.00 97.00 172 HIS A CA 1
ATOM 1364 C C . HIS A 1 172 ? -7.170 -5.052 5.116 1.00 97.00 172 HIS A C 1
ATOM 1366 O O . HIS A 1 172 ? -7.300 -4.141 5.934 1.00 97.00 172 HIS A O 1
ATOM 1372 N N . LEU A 1 173 ? -6.635 -4.829 3.911 1.00 98.00 173 LEU A N 1
ATOM 1373 C CA . LEU A 1 173 ? -6.085 -3.526 3.536 1.00 98.00 173 LEU A CA 1
ATOM 1374 C C . LEU A 1 173 ? -7.131 -2.396 3.541 1.00 98.00 173 LEU A C 1
ATOM 1376 O O . LEU A 1 173 ? -6.809 -1.267 3.900 1.00 98.00 173 LEU A O 1
ATOM 1380 N N . GLY A 1 174 ? -8.381 -2.669 3.178 1.00 97.81 174 GLY A N 1
ATOM 1381 C CA . GLY A 1 174 ? -9.468 -1.697 3.244 1.00 97.81 174 GLY A CA 1
ATOM 1382 C C . GLY A 1 174 ? -9.787 -1.279 4.679 1.00 97.81 174 GLY A C 1
ATOM 1383 O O . GLY A 1 174 ? -9.951 -0.084 4.941 1.00 97.81 174 GLY A O 1
ATOM 1384 N N . ALA A 1 175 ? -9.809 -2.230 5.620 1.00 98.06 175 ALA A N 1
ATOM 1385 C CA . ALA A 1 175 ? -9.945 -1.934 7.047 1.00 98.06 175 ALA A CA 1
ATOM 1386 C C . ALA A 1 175 ? -8.793 -1.054 7.558 1.00 98.06 175 ALA A C 1
ATOM 1388 O O . ALA A 1 175 ? -9.037 -0.049 8.226 1.00 98.06 175 ALA A O 1
ATOM 1389 N N . GLU A 1 176 ? -7.557 -1.377 7.174 1.00 98.12 176 GLU A N 1
ATOM 1390 C CA . GLU A 1 176 ? -6.363 -0.592 7.505 1.00 98.12 176 GLU A CA 1
ATOM 1391 C C . GLU A 1 176 ? -6.433 0.842 6.967 1.00 98.12 176 GLU A C 1
ATOM 1393 O O . GLU A 1 176 ? -6.214 1.807 7.698 1.00 98.12 176 GLU A O 1
ATOM 1398 N N . ILE A 1 177 ? -6.802 1.001 5.694 1.00 98.00 177 ILE A N 1
ATOM 1399 C CA . ILE A 1 177 ? -6.956 2.310 5.052 1.00 98.00 177 ILE A CA 1
ATOM 1400 C C . ILE A 1 177 ? -7.996 3.160 5.785 1.00 98.00 177 ILE A C 1
ATOM 1402 O O . ILE A 1 177 ? -7.776 4.354 5.986 1.00 98.00 177 ILE A O 1
ATOM 1406 N N . ARG A 1 178 ? -9.137 2.582 6.175 1.00 97.44 178 ARG A N 1
ATOM 1407 C CA . ARG A 1 178 ? -10.169 3.334 6.902 1.00 97.44 178 ARG A CA 1
ATOM 1408 C C . ARG A 1 178 ? -9.713 3.706 8.306 1.00 97.44 178 ARG A C 1
ATOM 1410 O O . ARG A 1 178 ? -9.871 4.860 8.686 1.00 97.44 178 ARG A O 1
ATOM 1417 N N . LEU A 1 179 ? -9.085 2.775 9.025 1.00 96.25 179 LEU A N 1
ATOM 1418 C CA . LEU A 1 179 ? -8.530 3.040 10.350 1.00 96.25 179 LEU A CA 1
ATOM 1419 C C . LEU A 1 179 ? -7.532 4.206 10.312 1.00 96.25 179 LEU A C 1
ATOM 1421 O O . LEU A 1 179 ? -7.646 5.150 11.091 1.00 96.25 179 LEU A O 1
ATOM 1425 N N . ILE A 1 180 ? -6.576 4.159 9.381 1.00 96.25 180 ILE A N 1
ATOM 1426 C CA . ILE A 1 180 ? -5.580 5.219 9.205 1.00 96.25 180 ILE A CA 1
ATOM 1427 C C . ILE A 1 180 ? -6.265 6.539 8.838 1.00 96.25 180 ILE A C 1
ATOM 1429 O O . ILE A 1 180 ? -5.953 7.574 9.419 1.00 96.25 180 ILE A O 1
ATOM 1433 N N . GLY A 1 181 ? -7.222 6.505 7.908 1.00 94.88 181 GLY A N 1
ATOM 1434 C CA . GLY A 1 181 ? -7.938 7.698 7.458 1.00 94.88 181 GLY A CA 1
ATOM 1435 C C . GLY A 1 181 ? -8.715 8.409 8.566 1.00 94.88 181 GLY A C 1
ATOM 1436 O O . GLY A 1 181 ? -8.786 9.636 8.555 1.00 94.88 181 GLY A O 1
ATOM 1437 N N . ASP A 1 182 ? -9.257 7.657 9.522 1.00 93.50 182 ASP A N 1
ATOM 1438 C CA . ASP A 1 182 ? -10.080 8.211 10.596 1.00 93.50 182 ASP A CA 1
ATOM 1439 C C . ASP A 1 182 ? -9.236 8.722 11.779 1.00 93.50 182 ASP A C 1
ATOM 1441 O O . ASP A 1 182 ? -9.600 9.715 12.417 1.00 93.50 182 ASP A O 1
ATOM 1445 N N . PHE A 1 183 ? -8.094 8.080 12.057 1.00 92.00 183 PHE A N 1
ATOM 1446 C CA . PHE A 1 183 ? -7.334 8.301 13.293 1.00 92.00 183 PHE A CA 1
ATOM 1447 C C . PHE A 1 183 ? -5.931 8.893 13.126 1.00 92.00 183 PHE A C 1
ATOM 1449 O O . PHE A 1 183 ? -5.324 9.249 14.135 1.00 92.00 183 PHE A O 1
ATOM 1456 N N . ALA A 1 184 ? -5.402 9.035 11.908 1.00 90.69 184 ALA A N 1
ATOM 1457 C CA . ALA A 1 184 ? -4.078 9.618 11.700 1.00 90.69 184 ALA A CA 1
ATOM 1458 C C . ALA A 1 184 ? -4.160 11.144 11.452 1.00 90.69 184 ALA A C 1
ATOM 1460 O O . ALA A 1 184 ? -4.598 11.580 10.380 1.00 90.69 184 ALA A O 1
ATOM 1461 N N . PRO A 1 185 ? -3.742 11.998 12.409 1.00 85.50 185 PRO A N 1
ATOM 1462 C CA . PRO A 1 185 ? -3.855 13.452 12.274 1.00 85.50 185 PRO A CA 1
ATOM 1463 C C . PRO A 1 185 ? -2.944 14.037 11.183 1.00 85.50 185 PRO A C 1
ATOM 1465 O O . PRO A 1 185 ? -3.243 15.110 10.660 1.00 85.50 185 PRO A O 1
ATOM 1468 N N . GLN A 1 186 ? -1.878 13.328 10.791 1.00 88.00 186 GLN A N 1
ATOM 1469 C CA . GLN A 1 186 ? -0.903 13.770 9.782 1.00 88.00 186 GLN A CA 1
ATOM 1470 C C . GLN A 1 186 ? -1.524 13.951 8.387 1.00 88.00 186 GLN A C 1
ATOM 1472 O O . GLN A 1 186 ? -0.926 14.584 7.524 1.00 88.00 186 GLN A O 1
ATOM 1477 N N . LEU A 1 187 ? -2.730 13.422 8.166 1.00 88.19 187 LEU A N 1
ATOM 1478 C CA . LEU A 1 187 ? -3.468 13.544 6.908 1.00 88.19 187 LEU A CA 1
ATOM 1479 C C . LEU A 1 187 ? -4.294 14.834 6.792 1.00 88.19 187 LEU A C 1
ATOM 1481 O O . LEU A 1 187 ? -4.952 15.033 5.780 1.00 88.19 187 LEU A O 1
ATOM 1485 N N . ARG A 1 188 ? -4.321 15.695 7.821 1.00 81.56 188 ARG A N 1
ATOM 1486 C CA . ARG A 1 188 ? -5.200 16.883 7.868 1.00 81.56 188 ARG A CA 1
ATOM 1487 C C . ARG A 1 188 ? -4.556 18.183 7.371 1.00 81.56 188 ARG A C 1
ATOM 1489 O O . ARG A 1 188 ? -5.210 19.220 7.417 1.00 81.56 188 ARG A O 1
ATOM 1496 N N . GLY A 1 189 ? -3.290 18.148 6.956 1.00 71.25 189 GLY A N 1
ATOM 1497 C CA . GLY A 1 189 ? -2.475 19.349 6.735 1.00 71.25 189 GLY A CA 1
ATOM 1498 C C . GLY A 1 189 ? -1.861 19.508 5.345 1.00 71.25 189 GLY A C 1
ATOM 1499 O O . GLY A 1 189 ? -1.050 20.415 5.173 1.00 71.25 189 GLY A O 1
ATOM 1500 N N . GLY A 1 190 ? -2.196 18.665 4.362 1.00 76.06 190 GLY A N 1
ATOM 1501 C CA . GLY A 1 190 ? -1.475 18.660 3.089 1.00 76.06 190 GLY A CA 1
ATOM 1502 C C . GLY A 1 190 ? -0.099 17.992 3.192 1.00 76.06 190 GLY A C 1
ATOM 1503 O O . GLY A 1 190 ? 0.481 17.849 4.268 1.00 76.06 190 GLY A O 1
ATOM 1504 N N . GLY A 1 191 ? 0.467 17.606 2.047 1.00 87.88 191 GLY A N 1
ATOM 1505 C CA . GLY A 1 191 ? 1.879 17.233 1.932 1.00 87.88 191 GLY A CA 1
ATOM 1506 C C . GLY A 1 191 ? 2.137 15.823 1.408 1.00 87.88 191 GLY A C 1
ATOM 1507 O O . GLY A 1 191 ? 1.245 15.109 0.952 1.00 87.88 191 GLY A O 1
ATOM 1508 N N . GLN A 1 192 ? 3.407 15.421 1.451 1.00 90.00 192 GLN A N 1
ATOM 1509 C CA . GLN A 1 192 ? 3.866 14.185 0.815 1.00 90.00 192 GLN A CA 1
ATOM 1510 C C . GLN A 1 192 ? 3.226 12.931 1.426 1.00 90.00 192 GLN A C 1
ATOM 1512 O O . GLN A 1 192 ? 2.879 12.008 0.694 1.00 90.00 192 GLN A O 1
ATOM 1517 N N . ILE A 1 193 ? 3.014 12.911 2.747 1.00 92.75 193 ILE A N 1
ATOM 1518 C CA . ILE A 1 193 ? 2.381 11.772 3.423 1.00 92.75 193 ILE A CA 1
ATOM 1519 C C . ILE A 1 193 ? 0.925 11.571 2.978 1.00 92.75 193 ILE A C 1
ATOM 1521 O O . ILE A 1 193 ? 0.481 10.437 2.805 1.00 92.75 193 ILE A O 1
ATOM 1525 N N . GLU A 1 194 ? 0.195 12.656 2.714 1.00 93.88 194 GLU A N 1
ATOM 1526 C CA . GLU A 1 194 ? -1.177 12.595 2.210 1.00 93.88 194 GLU A CA 1
ATOM 1527 C C . GLU A 1 194 ? -1.221 12.068 0.772 1.00 93.88 194 GLU A C 1
ATOM 1529 O O . GLU A 1 194 ? -2.079 11.251 0.436 1.00 93.88 194 GLU A O 1
ATOM 1534 N N . LEU A 1 195 ? -0.256 12.459 -0.068 1.00 92.69 195 LEU A N 1
ATOM 1535 C CA . LEU A 1 195 ? -0.109 11.919 -1.423 1.00 92.69 195 LEU A CA 1
ATOM 1536 C C . LEU A 1 195 ? 0.225 10.421 -1.407 1.00 92.69 195 LEU A C 1
ATOM 1538 O O . LEU A 1 195 ? -0.363 9.645 -2.163 1.00 92.69 195 LEU A O 1
ATOM 1542 N N . MET A 1 196 ? 1.119 9.989 -0.516 1.00 95.44 196 MET A N 1
ATOM 1543 C CA . MET A 1 196 ? 1.452 8.573 -0.316 1.00 95.44 196 MET A CA 1
ATOM 1544 C C . MET A 1 196 ? 0.227 7.772 0.138 1.00 95.44 196 MET A C 1
ATOM 1546 O O . MET A 1 196 ? -0.070 6.709 -0.409 1.00 95.44 196 MET A O 1
ATOM 1550 N N . PHE A 1 197 ? -0.540 8.306 1.089 1.00 97.06 197 PHE A N 1
ATOM 1551 C CA . PHE A 1 197 ? -1.777 7.684 1.553 1.00 97.06 197 PHE A CA 1
ATOM 1552 C C . PHE A 1 197 ? -2.873 7.660 0.479 1.00 97.06 197 PHE A C 1
ATOM 1554 O O . PHE A 1 197 ? -3.592 6.670 0.331 1.00 97.06 197 PHE A O 1
ATOM 1561 N N . THR A 1 198 ? -2.966 8.711 -0.333 1.00 95.62 198 THR A N 1
ATOM 1562 C CA . THR A 1 198 ? -3.852 8.757 -1.502 1.00 95.62 198 THR A CA 1
ATOM 1563 C C . THR A 1 198 ? -3.452 7.709 -2.537 1.00 95.62 198 THR A C 1
ATOM 1565 O O . THR A 1 198 ? -4.319 7.039 -3.092 1.00 95.62 198 THR A O 1
ATOM 1568 N N . THR A 1 199 ? -2.152 7.489 -2.739 1.00 96.75 199 THR A N 1
ATOM 1569 C CA . THR A 1 199 ? -1.629 6.439 -3.625 1.00 96.75 199 THR A CA 1
ATOM 1570 C C . THR A 1 199 ? -1.957 5.042 -3.089 1.00 96.75 199 THR A C 1
ATOM 1572 O O . THR A 1 199 ? -2.376 4.180 -3.858 1.00 96.75 199 THR A O 1
ATOM 1575 N N . LEU A 1 200 ? -1.876 4.822 -1.770 1.00 97.75 200 LEU A N 1
ATOM 1576 C CA . LEU A 1 200 ? -2.327 3.578 -1.134 1.00 97.75 200 LEU A CA 1
ATOM 1577 C C . LEU A 1 200 ? -3.822 3.320 -1.380 1.00 97.75 200 LEU A C 1
ATOM 1579 O O . LEU A 1 200 ? -4.203 2.226 -1.801 1.00 97.75 200 LEU A O 1
ATOM 1583 N N . LYS A 1 201 ? -4.665 4.340 -1.176 1.00 97.44 201 LYS A N 1
ATOM 1584 C CA . LYS A 1 201 ? -6.103 4.280 -1.483 1.00 97.44 201 LYS A CA 1
ATOM 1585 C C . LYS A 1 201 ? -6.353 3.973 -2.957 1.00 97.44 201 LYS A C 1
ATOM 1587 O O . LYS A 1 201 ? -7.167 3.106 -3.267 1.00 97.44 201 LYS A O 1
ATOM 1592 N N . ALA A 1 202 ? -5.662 4.666 -3.858 1.00 96.44 202 ALA A N 1
ATOM 1593 C CA . ALA A 1 202 ? -5.792 4.472 -5.297 1.00 96.44 202 ALA A CA 1
ATOM 1594 C C . ALA A 1 202 ? -5.390 3.049 -5.710 1.00 96.44 202 ALA A C 1
ATOM 1596 O O . ALA A 1 202 ? -6.146 2.407 -6.431 1.00 96.44 202 ALA A O 1
ATOM 1597 N N . SER A 1 203 ? -4.278 2.530 -5.181 1.00 96.44 203 SER A N 1
ATOM 1598 C CA . SER A 1 203 ? -3.811 1.155 -5.401 1.00 96.44 203 SER A CA 1
ATOM 1599 C C . SER A 1 203 ? -4.866 0.126 -4.988 1.00 96.44 203 SER A C 1
ATOM 1601 O O . SER A 1 203 ? -5.292 -0.688 -5.808 1.00 96.44 203 SER A O 1
ATOM 1603 N N . TYR A 1 204 ? -5.381 0.219 -3.756 1.00 97.56 204 TYR A N 1
ATOM 1604 C CA . TYR A 1 204 ? -6.455 -0.654 -3.272 1.00 97.56 204 TYR A CA 1
ATOM 1605 C C . TYR A 1 204 ? -7.701 -0.589 -4.170 1.00 97.56 204 TYR A C 1
ATOM 1607 O O . TYR A 1 204 ? -8.245 -1.621 -4.573 1.00 97.56 204 TYR A O 1
ATOM 1615 N N . MET A 1 205 ? -8.139 0.621 -4.531 1.00 95.38 205 MET A N 1
ATOM 1616 C CA . MET A 1 205 ? -9.318 0.823 -5.375 1.00 95.38 205 MET A CA 1
ATOM 1617 C C . MET A 1 205 ? -9.121 0.294 -6.797 1.00 95.38 205 MET A C 1
ATOM 1619 O O . MET A 1 205 ? -10.064 -0.253 -7.365 1.00 95.38 205 MET A O 1
ATOM 1623 N N . GLN A 1 206 ? -7.931 0.447 -7.373 1.00 94.31 206 GLN A N 1
ATOM 1624 C CA . GLN A 1 206 ? -7.615 -0.031 -8.716 1.00 94.31 206 GLN A CA 1
ATOM 1625 C C . GLN A 1 206 ? -7.585 -1.562 -8.756 1.00 94.31 206 GLN A C 1
ATOM 1627 O O . GLN A 1 206 ? -8.259 -2.156 -9.597 1.00 94.31 206 GLN A O 1
ATOM 1632 N N . ILE A 1 207 ? -6.940 -2.199 -7.769 1.00 94.81 207 ILE A N 1
ATOM 1633 C CA . ILE A 1 207 ? -6.971 -3.659 -7.590 1.00 94.81 207 ILE A CA 1
ATOM 1634 C C . ILE A 1 207 ? -8.427 -4.143 -7.480 1.00 94.81 207 ILE A C 1
ATOM 1636 O O . ILE A 1 207 ? -8.813 -5.104 -8.135 1.00 94.81 207 ILE A O 1
ATOM 1640 N N . CYS A 1 208 ? -9.284 -3.448 -6.726 1.00 91.06 208 CYS A N 1
ATOM 1641 C CA . CYS A 1 208 ? -10.699 -3.816 -6.612 1.00 91.06 208 CYS A CA 1
ATOM 1642 C C . CYS A 1 208 ? -11.516 -3.649 -7.909 1.00 91.06 208 CYS A C 1
ATOM 1644 O O . CYS A 1 208 ? -12.544 -4.313 -8.060 1.00 91.06 208 CYS A O 1
ATOM 1646 N N . LYS A 1 209 ? -11.138 -2.710 -8.787 1.00 86.50 209 LYS A N 1
ATOM 1647 C CA . LYS A 1 209 ? -11.898 -2.336 -9.995 1.00 86.50 209 LYS A CA 1
ATOM 1648 C C . LYS A 1 209 ? -11.549 -3.181 -11.211 1.00 86.50 209 LYS A C 1
ATOM 1650 O O . LYS A 1 209 ? -12.417 -3.388 -12.062 1.00 86.50 209 LYS A O 1
ATOM 1655 N N . GLU A 1 210 ? -10.302 -3.621 -11.325 1.00 73.06 210 GLU A N 1
ATOM 1656 C CA . GLU A 1 210 ? -9.867 -4.443 -12.446 1.00 73.06 210 GLU A CA 1
ATOM 1657 C C . GLU A 1 210 ? -10.648 -5.755 -12.468 1.00 73.06 210 GLU A C 1
ATOM 1659 O O . GLU A 1 210 ? -10.507 -6.620 -11.601 1.00 73.06 210 GLU A O 1
ATOM 1664 N N . LYS A 1 211 ? -11.503 -5.898 -13.482 1.00 59.75 211 LYS A N 1
ATOM 1665 C CA . LYS A 1 211 ? -12.244 -7.134 -13.701 1.00 59.75 211 LYS A CA 1
ATOM 1666 C C . LYS A 1 211 ? -11.228 -8.245 -13.949 1.00 59.75 211 LYS A C 1
ATOM 1668 O O . LYS A 1 211 ? -10.341 -8.098 -14.789 1.00 59.75 211 LYS A O 1
ATOM 1673 N N . SER A 1 212 ? -11.379 -9.370 -13.256 1.00 53.28 212 SER A N 1
ATOM 1674 C CA . SER A 1 212 ? -10.775 -10.621 -13.699 1.00 53.28 212 SER A CA 1
ATOM 1675 C C . SER A 1 212 ? -11.316 -10.898 -15.099 1.00 53.28 212 SER A C 1
ATOM 1677 O O . SER A 1 212 ? -12.490 -11.244 -15.245 1.00 53.28 212 SER A O 1
ATOM 1679 N N . LEU A 1 213 ? -10.512 -10.659 -16.133 1.00 44.16 213 LEU A N 1
ATOM 1680 C CA . LEU A 1 213 ? -10.805 -11.238 -17.435 1.00 44.16 213 LEU A CA 1
ATOM 1681 C C . LEU A 1 213 ? -10.878 -12.765 -17.231 1.00 44.16 213 LEU A C 1
ATOM 1683 O O . LEU A 1 213 ? -9.983 -13.299 -16.565 1.00 44.16 213 LEU A O 1
ATOM 1687 N N . PRO A 1 214 ? -11.971 -13.411 -17.674 1.00 41.06 214 PRO A N 1
ATOM 1688 C CA . PRO A 1 214 ? -12.168 -14.850 -17.526 1.00 41.06 214 PRO A CA 1
ATOM 1689 C C . PRO A 1 214 ? -11.107 -15.663 -18.273 1.00 41.06 214 PRO A C 1
ATOM 1691 O O . PRO A 1 214 ? -10.572 -15.156 -19.287 1.00 41.06 214 PRO A O 1
#